Protein AF-A0ABD3FUM8-F1 (afdb_monomer_lite)

Radius of gyration: 53.11 Å; chains: 1; bounding box: 93×46×155 Å

Sequence (313 aa):
MGHPIGNEEFMALEATLAFFDDGRGDESFSSDHSSDDSASVSESGGRNRSRDLQKLELLQLRVEAAALQENLTKLRHSSLDRRHDTIALDVWRCLAKKQKRLRGDAERLNEELRVVYAKQIETMKALKRIFRKQAEEKRSACILRNFFVNAYFDVEKDAVLVIKQLSSTLGKVFADTDCVFRLNGLDAITSPFSKTNTHPLSATSTHIEVLKCGVLPFDFRAVADAFYGKLTAGCGLIKVENVNTSNAQVQDVIARAFTVEVEERVKIQYRDAAFRYSEHNREVIVLAGQNLLMEAFGVALDGMSFTKQLGVS

Foldseek 3Di:
DDDDDDPPVVVVVVVVVVVVPDDDDDDDDDDDDDDDDDDDDDDDDDDCPPVVVVVVVVVVVVVVVVVVVVVVVVVVVVVVVVVVVVVVVVVVVVVVVVVVVVVVVVVVVVVVVVVVVVVVVVVVVVVVVVVVVVVVVVVVVVPPPPPVFPWDQPDDPCLVVVQVVQQVCQVVLVVQQVVVCVVVVVVVDPDWDWDWDWAAPDPPDIDIDIDTDDDDPDDQVVVLCVVVCVVCVPFDWDFDFDPPDPDGDGWTKTWDWIWGDDPVFWIKIKTKIWTWDDDPPHIDIAMWIKMDTQGGRNDGDPDPIDTPHPHDD

pLDDT: mean 71.97, std 20.5, range [27.97, 97.69]

Organism: NCBI:txid2107226

Structure (mmCIF, N/CA/C/O backbone):
data_AF-A0ABD3FUM8-F1
#
_entry.id   AF-A0ABD3FUM8-F1
#
loop_
_atom_site.group_PDB
_atom_site.id
_atom_site.type_symbol
_atom_site.label_atom_id
_atom_site.label_alt_id
_atom_site.label_comp_id
_atom_site.label_asym_id
_atom_site.label_entity_id
_atom_site.label_seq_id
_atom_site.pdbx_PDB_ins_code
_atom_site.Cartn_x
_atom_site.Cartn_y
_atom_site.Cartn_z
_atom_site.occupancy
_atom_site.B_iso_or_equiv
_atom_site.auth_seq_id
_atom_site.auth_comp_id
_atom_site.auth_asym_id
_atom_site.auth_atom_id
_atom_site.pdbx_PDB_model_num
ATOM 1 N N . MET A 1 1 ? 22.123 -19.537 -16.706 1.00 34.81 1 MET A N 1
ATOM 2 C CA . MET A 1 1 ? 22.492 -20.292 -17.918 1.00 34.81 1 MET A CA 1
ATOM 3 C C . MET A 1 1 ? 22.563 -19.296 -19.060 1.00 34.81 1 MET A C 1
ATOM 5 O O . MET A 1 1 ? 21.529 -18.754 -19.421 1.00 34.81 1 MET A O 1
ATOM 9 N N . GLY A 1 2 ? 23.767 -18.948 -19.513 1.00 36.81 2 GLY A N 1
ATOM 10 C CA . GLY A 1 2 ? 23.970 -18.076 -20.672 1.00 36.81 2 GLY A CA 1
ATOM 11 C C . GLY A 1 2 ? 24.363 -18.938 -21.865 1.00 36.81 2 GLY A C 1
ATOM 12 O O . GLY A 1 2 ? 25.302 -19.719 -21.748 1.00 36.81 2 GLY A O 1
ATOM 13 N N . HIS A 1 3 ? 23.626 -18.833 -22.969 1.00 36.66 3 HIS A N 1
ATOM 14 C CA . HIS A 1 3 ? 24.017 -19.436 -24.240 1.00 36.66 3 HIS A CA 1
ATOM 15 C C . HIS A 1 3 ? 25.164 -18.617 -24.858 1.00 36.66 3 HIS A C 1
ATOM 17 O O . HIS A 1 3 ? 25.032 -17.394 -24.943 1.00 36.66 3 HIS A O 1
ATOM 23 N N . PRO A 1 4 ? 26.274 -19.247 -25.283 1.00 43.91 4 PRO A N 1
ATOM 24 C CA . PRO A 1 4 ? 27.308 -18.577 -26.055 1.00 43.91 4 PRO A CA 1
ATOM 25 C C . PRO A 1 4 ? 26.838 -18.454 -27.509 1.00 43.91 4 PRO A C 1
ATOM 27 O O . PRO A 1 4 ? 26.424 -19.437 -28.122 1.00 43.91 4 PRO A O 1
ATOM 30 N N . ILE A 1 5 ? 26.876 -17.235 -28.043 1.00 45.00 5 ILE A N 1
ATOM 31 C CA . ILE A 1 5 ? 26.699 -16.964 -29.473 1.00 45.00 5 ILE A CA 1
ATOM 32 C C . ILE A 1 5 ? 27.886 -17.608 -30.201 1.00 45.00 5 ILE A C 1
ATOM 34 O O . ILE A 1 5 ? 29.036 -17.448 -29.789 1.00 45.00 5 ILE A O 1
ATOM 38 N N . GLY A 1 6 ? 27.562 -18.442 -31.188 1.00 42.56 6 GLY A N 1
ATOM 39 C CA . GLY A 1 6 ? 28.445 -19.448 -31.762 1.00 42.56 6 GLY A CA 1
ATOM 40 C C . GLY A 1 6 ? 29.545 -18.894 -32.663 1.00 42.56 6 GLY A C 1
ATOM 41 O O . GLY A 1 6 ? 29.361 -17.933 -33.402 1.00 42.56 6 GLY A O 1
ATOM 42 N N . ASN A 1 7 ? 30.673 -19.605 -32.643 1.00 56.88 7 ASN A N 1
ATOM 43 C CA . ASN A 1 7 ? 31.846 -19.453 -33.511 1.00 56.88 7 ASN A CA 1
ATOM 44 C C . ASN A 1 7 ? 31.549 -19.489 -35.027 1.00 56.88 7 ASN A C 1
ATOM 46 O O . ASN A 1 7 ? 32.442 -19.210 -35.822 1.00 56.88 7 ASN A O 1
ATOM 50 N N . GLU A 1 8 ? 30.331 -19.826 -35.449 1.00 54.81 8 GLU A N 1
ATOM 51 C CA . GLU A 1 8 ? 29.957 -19.944 -36.864 1.00 54.81 8 GLU A CA 1
ATOM 52 C C . GLU A 1 8 ? 29.934 -18.588 -37.584 1.00 54.81 8 GLU A C 1
ATOM 54 O O . GLU A 1 8 ? 30.373 -18.495 -38.729 1.00 54.81 8 GLU A O 1
ATOM 59 N N . GLU A 1 9 ? 29.527 -17.512 -36.902 1.00 55.06 9 GLU A N 1
ATOM 60 C CA . GLU A 1 9 ? 29.522 -16.163 -37.491 1.00 55.06 9 GLU A CA 1
ATOM 61 C C . GLU A 1 9 ? 30.944 -15.604 -37.669 1.00 55.06 9 GLU A C 1
ATOM 63 O O . GLU A 1 9 ? 31.199 -14.828 -38.591 1.00 55.06 9 GLU A O 1
ATOM 68 N N . PHE A 1 10 ? 31.895 -16.041 -36.834 1.00 55.88 10 PHE A N 1
ATOM 69 C CA . PHE A 1 10 ? 33.300 -15.636 -36.932 1.00 55.88 10 PHE A CA 1
ATOM 70 C C . PHE A 1 10 ? 34.029 -16.383 -38.062 1.00 55.88 10 PHE A C 1
ATOM 72 O O . PHE A 1 10 ? 34.774 -15.769 -38.823 1.00 55.88 10 PHE A O 1
ATOM 79 N N . MET A 1 11 ? 33.733 -17.675 -38.243 1.00 63.50 11 MET A N 1
ATOM 80 C CA . MET A 1 11 ? 34.277 -18.488 -39.341 1.00 63.50 11 MET A CA 1
ATOM 81 C C . MET A 1 11 ? 33.751 -18.042 -40.716 1.00 63.50 11 MET A C 1
ATOM 83 O O . MET A 1 11 ? 34.491 -18.060 -41.699 1.00 63.50 11 MET A O 1
ATOM 87 N N . ALA A 1 12 ? 32.496 -17.581 -40.798 1.00 61.44 12 ALA A N 1
ATOM 88 C CA . ALA A 1 12 ? 31.929 -17.042 -42.038 1.00 61.44 12 ALA A CA 1
ATOM 89 C C . ALA A 1 12 ? 32.611 -15.729 -42.482 1.00 61.44 12 ALA A C 1
ATOM 91 O O . ALA A 1 12 ? 32.795 -15.484 -43.677 1.00 61.44 12 ALA A O 1
ATOM 92 N N . LEU A 1 13 ? 33.037 -14.898 -41.526 1.00 52.25 13 LEU A N 1
ATOM 93 C CA . LEU A 1 13 ? 33.756 -13.647 -41.788 1.00 52.25 13 LEU A CA 1
ATOM 94 C C . LEU A 1 13 ? 35.207 -13.887 -42.232 1.00 52.25 13 LEU A C 1
ATOM 96 O O . LEU A 1 13 ? 35.707 -13.166 -43.096 1.00 52.25 13 LEU A O 1
ATOM 100 N N . GLU A 1 14 ? 35.855 -14.926 -41.707 1.00 55.47 14 GLU A N 1
ATOM 101 C CA . GLU A 1 14 ? 37.223 -15.303 -42.081 1.00 55.47 14 GLU A CA 1
ATOM 102 C C . GLU A 1 14 ? 37.283 -15.934 -43.487 1.00 55.47 14 GLU A C 1
ATOM 104 O O . GLU A 1 14 ? 38.142 -15.573 -44.293 1.00 55.47 14 GLU A O 1
ATOM 109 N N . ALA A 1 15 ? 36.295 -16.761 -43.853 1.00 58.66 15 ALA A N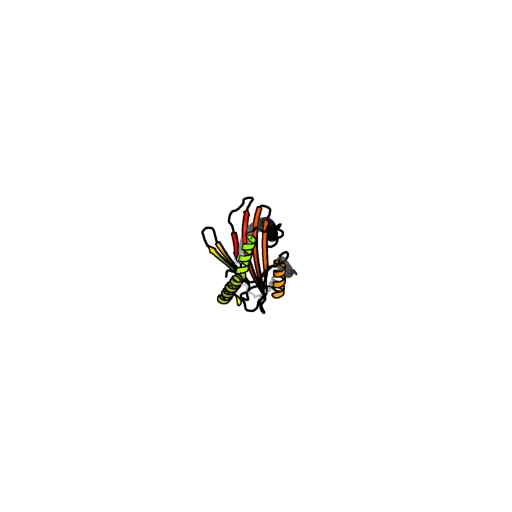 1
ATOM 110 C CA . ALA A 1 15 ? 36.175 -17.322 -45.204 1.00 58.66 15 ALA A CA 1
ATOM 111 C C . ALA A 1 15 ? 35.906 -16.254 -46.285 1.00 58.66 15 ALA A C 1
ATOM 113 O O . ALA A 1 15 ? 36.369 -16.378 -47.419 1.00 58.66 15 ALA A O 1
ATOM 114 N N . THR A 1 16 ? 35.202 -15.172 -45.935 1.00 53.56 16 THR A N 1
ATOM 115 C CA . THR A 1 16 ? 34.918 -14.069 -46.872 1.00 53.56 16 THR A CA 1
ATOM 116 C C . THR A 1 16 ? 36.152 -13.188 -47.112 1.00 53.56 16 THR A C 1
ATOM 118 O O . THR A 1 16 ? 36.295 -12.600 -48.183 1.00 53.56 16 THR A O 1
ATOM 121 N N . LEU A 1 17 ? 37.077 -13.118 -46.146 1.00 48.12 17 LEU A N 1
ATOM 122 C CA . LEU A 1 17 ? 38.342 -12.391 -46.291 1.00 48.12 17 LEU A CA 1
ATOM 123 C C . LEU A 1 17 ? 39.386 -13.170 -47.107 1.00 48.12 17 LEU A C 1
ATOM 125 O O . LEU A 1 17 ? 40.190 -12.542 -47.789 1.00 48.12 17 LEU A O 1
ATOM 129 N N . ALA A 1 18 ? 39.329 -14.505 -47.113 1.00 51.53 18 ALA A N 1
ATOM 130 C CA . ALA A 1 18 ? 40.206 -15.351 -47.931 1.00 51.53 18 ALA A CA 1
ATOM 131 C C . ALA A 1 18 ? 39.848 -15.356 -49.435 1.00 51.53 18 ALA A C 1
ATOM 133 O O . ALA A 1 18 ? 40.692 -15.666 -50.267 1.00 51.53 18 ALA A O 1
ATOM 134 N N . PHE A 1 19 ? 38.620 -14.976 -49.806 1.00 46.28 19 PHE A N 1
ATOM 135 C CA . PHE A 1 19 ? 38.161 -14.949 -51.203 1.00 46.28 19 PHE A CA 1
ATOM 136 C C . PHE A 1 19 ? 38.773 -13.810 -52.042 1.00 46.28 19 PHE A C 1
ATOM 138 O O . PHE A 1 19 ? 38.790 -13.887 -53.266 1.00 46.28 19 PHE A O 1
ATOM 145 N N . PHE A 1 20 ? 39.282 -12.747 -51.410 1.00 45.31 20 PHE A N 1
ATOM 146 C CA . PHE A 1 20 ? 39.809 -11.580 -52.128 1.00 45.31 20 PHE A CA 1
ATOM 147 C C . PHE A 1 20 ? 41.311 -11.639 -52.445 1.00 45.31 20 PHE A C 1
ATOM 149 O O . PHE A 1 20 ? 41.797 -10.728 -53.113 1.00 45.31 20 PHE A O 1
ATOM 156 N N . ASP A 1 21 ? 42.029 -12.676 -52.002 1.00 45.62 21 ASP A N 1
ATOM 157 C CA . ASP A 1 21 ? 43.495 -12.749 -52.135 1.00 45.62 21 ASP A CA 1
ATOM 158 C C . ASP A 1 21 ? 43.989 -13.781 -53.168 1.00 45.62 21 ASP A C 1
ATOM 160 O O . ASP A 1 21 ? 45.187 -13.868 -53.419 1.00 45.62 21 ASP A O 1
ATOM 164 N N . ASP A 1 22 ? 43.086 -14.511 -53.835 1.00 47.78 22 ASP A N 1
ATOM 165 C CA . ASP A 1 22 ? 43.447 -15.490 -54.868 1.00 47.78 22 ASP A CA 1
ATOM 166 C C . ASP A 1 22 ? 42.716 -15.197 -56.186 1.00 47.78 22 ASP A C 1
ATOM 168 O O . ASP A 1 22 ? 41.548 -15.524 -56.390 1.00 47.78 22 ASP A O 1
ATOM 172 N N . GLY A 1 23 ? 43.415 -14.516 -57.096 1.00 35.78 23 GLY A N 1
ATOM 173 C CA . GLY A 1 23 ? 42.849 -14.075 -58.369 1.00 35.78 23 GLY A CA 1
ATOM 174 C C . GLY A 1 23 ? 43.885 -13.607 -59.388 1.00 35.78 23 GLY A C 1
ATOM 175 O O . GLY A 1 23 ? 43.685 -12.588 -60.042 1.00 35.78 23 GLY A O 1
ATOM 176 N N . ARG A 1 24 ? 45.007 -14.327 -59.530 1.00 41.38 24 ARG A N 1
ATOM 177 C CA . ARG A 1 24 ? 45.872 -14.259 -60.724 1.00 41.38 24 ARG A CA 1
ATOM 178 C C . ARG A 1 24 ? 45.873 -15.618 -61.417 1.00 41.38 24 ARG A C 1
ATOM 180 O O . ARG A 1 24 ? 46.741 -16.447 -61.174 1.00 41.38 24 ARG A O 1
ATOM 187 N N . GLY A 1 25 ? 44.888 -15.818 -62.285 1.00 35.31 25 GLY A N 1
ATOM 188 C CA . GLY A 1 25 ? 44.895 -16.859 -63.307 1.00 35.31 25 GLY A CA 1
ATOM 189 C C . GLY A 1 25 ? 44.912 -16.198 -64.681 1.00 35.31 25 GLY A C 1
ATOM 190 O O . GLY A 1 25 ? 43.854 -15.877 -65.211 1.00 35.31 25 GLY A O 1
ATOM 191 N N . ASP A 1 26 ? 46.106 -15.958 -65.227 1.00 36.34 26 ASP A N 1
ATOM 192 C CA . ASP A 1 26 ? 46.293 -15.676 -66.653 1.00 36.34 26 ASP A CA 1
ATOM 193 C C . ASP A 1 26 ? 46.311 -17.027 -67.386 1.00 36.34 26 ASP A C 1
ATOM 195 O O . ASP A 1 26 ? 47.352 -17.680 -67.469 1.00 36.34 26 ASP A O 1
ATOM 199 N N . GLU A 1 27 ? 45.165 -17.465 -67.911 1.00 35.72 27 GLU A N 1
ATOM 200 C CA . GLU A 1 27 ? 45.125 -18.536 -68.910 1.00 35.72 27 GLU A CA 1
ATOM 201 C C . GLU A 1 27 ? 45.180 -17.927 -70.312 1.00 35.72 27 GLU A C 1
ATOM 203 O O . GLU A 1 27 ? 44.289 -17.217 -70.779 1.00 35.72 27 GLU A O 1
ATOM 208 N N . SER A 1 28 ? 46.309 -18.185 -70.963 1.00 33.00 28 SER A N 1
ATOM 209 C CA . SER A 1 28 ? 46.657 -17.731 -72.300 1.00 33.00 28 SER A CA 1
ATOM 210 C C . SER A 1 28 ? 45.905 -18.563 -73.341 1.00 33.00 28 SER A C 1
ATOM 212 O O . SER A 1 28 ? 46.128 -19.767 -73.452 1.00 33.00 28 SER A O 1
ATOM 214 N N . PHE A 1 29 ? 45.053 -17.930 -74.148 1.00 31.98 29 PHE A N 1
ATOM 215 C CA . PHE A 1 29 ? 44.502 -18.567 -75.344 1.00 31.98 29 PHE A CA 1
ATOM 216 C C . PHE A 1 29 ? 45.549 -18.575 -76.464 1.00 31.98 29 PHE A C 1
ATOM 218 O O . PHE A 1 29 ? 45.898 -17.537 -77.026 1.00 31.98 29 PHE A O 1
ATOM 225 N N . SER A 1 30 ? 46.038 -19.776 -76.771 1.00 32.72 30 SER A N 1
ATOM 226 C CA . SER A 1 30 ? 46.741 -20.109 -78.009 1.00 32.72 30 SER A CA 1
ATOM 227 C C . SER A 1 30 ? 45.753 -20.134 -79.180 1.00 32.72 30 SER A C 1
ATOM 229 O O . SER A 1 30 ? 44.661 -20.688 -79.061 1.00 32.72 30 SER A O 1
ATOM 231 N N . SER A 1 31 ? 46.151 -19.566 -80.317 1.00 33.44 31 SER A N 1
ATOM 232 C CA . SER A 1 31 ? 45.514 -19.806 -81.611 1.00 33.44 31 SER A CA 1
ATOM 233 C C . SER A 1 31 ? 46.602 -19.9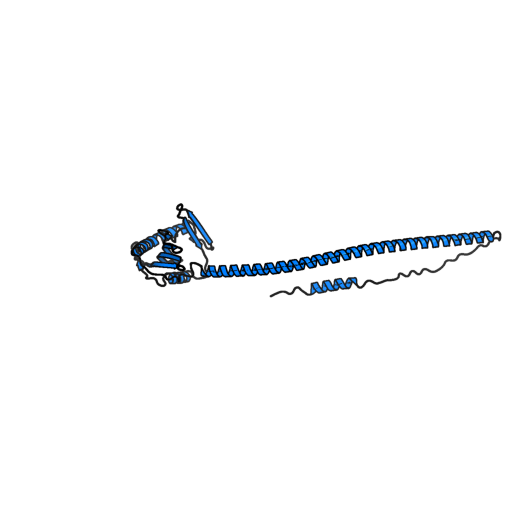32 -82.673 1.00 33.44 31 SER A C 1
ATOM 235 O O . SER A 1 31 ? 46.976 -18.955 -83.322 1.00 33.44 31 SER A O 1
ATOM 237 N N . ASP A 1 32 ? 47.083 -21.159 -82.844 1.00 31.02 32 ASP A N 1
ATOM 238 C CA . ASP A 1 32 ? 47.720 -21.632 -84.069 1.00 31.02 32 ASP A CA 1
ATOM 239 C C . ASP A 1 32 ? 46.718 -21.586 -85.227 1.00 31.02 32 ASP A C 1
ATOM 241 O O . ASP A 1 32 ? 45.679 -22.231 -85.138 1.00 31.02 32 ASP A O 1
ATOM 245 N N . HIS A 1 33 ? 47.062 -20.935 -86.341 1.00 34.78 33 HIS A N 1
ATOM 246 C CA . HIS A 1 33 ? 46.642 -21.368 -87.678 1.00 34.78 33 HIS A CA 1
ATOM 247 C C . HIS A 1 33 ? 47.761 -21.072 -88.686 1.00 34.78 33 HIS A C 1
ATOM 249 O O . HIS A 1 33 ? 48.124 -19.927 -88.945 1.00 34.78 33 HIS A O 1
ATOM 255 N N . SER A 1 34 ? 48.316 -22.162 -89.209 1.00 31.92 34 SER A N 1
ATOM 256 C CA . SER A 1 34 ? 49.323 -22.261 -90.262 1.00 31.92 34 SER A CA 1
ATOM 257 C C . SER A 1 34 ? 48.695 -22.959 -91.472 1.00 31.92 34 SER A C 1
ATOM 259 O O . SER A 1 34 ? 47.766 -23.747 -91.299 1.00 31.92 34 SER A O 1
ATOM 261 N N . SER A 1 35 ? 49.325 -22.742 -92.632 1.00 32.00 35 SER A N 1
ATOM 262 C CA . SER A 1 35 ? 49.234 -23.508 -93.888 1.00 32.00 35 SER A CA 1
ATOM 263 C C . SER A 1 35 ? 48.065 -23.095 -94.787 1.00 32.00 35 SER A C 1
ATOM 265 O O . SER A 1 35 ? 46.900 -23.198 -94.425 1.00 32.00 35 SER A O 1
ATOM 267 N N . ASP A 1 36 ? 48.358 -22.352 -95.852 1.00 31.48 36 ASP A N 1
ATOM 268 C CA . ASP A 1 36 ? 48.884 -22.799 -97.160 1.00 31.48 36 ASP A CA 1
ATOM 269 C C . ASP A 1 36 ? 47.717 -23.123 -98.087 1.00 31.48 36 ASP A C 1
ATOM 271 O O . ASP A 1 36 ? 46.986 -24.079 -97.857 1.00 31.48 36 ASP A O 1
ATOM 275 N N . ASP A 1 37 ? 47.592 -22.363 -99.176 1.00 31.77 37 ASP A N 1
ATOM 276 C CA . ASP A 1 37 ? 47.255 -23.014 -100.433 1.00 31.77 37 ASP A CA 1
ATOM 277 C C . ASP A 1 37 ? 47.801 -22.257 -101.643 1.00 31.77 37 ASP A C 1
ATOM 279 O O . ASP A 1 37 ? 47.771 -21.028 -101.752 1.00 31.77 37 ASP A O 1
ATOM 283 N N . SER A 1 38 ? 48.362 -23.060 -102.534 1.00 33.84 38 SER A N 1
ATOM 284 C CA . SER A 1 38 ? 49.166 -22.690 -103.689 1.00 33.84 38 SER A CA 1
ATOM 285 C C . SER A 1 38 ? 48.317 -22.761 -104.954 1.00 33.84 38 SER A C 1
ATOM 287 O O . SER A 1 38 ? 47.634 -23.759 -105.152 1.00 33.84 38 SER A O 1
ATOM 289 N N . ALA A 1 39 ? 48.431 -21.797 -105.875 1.00 30.14 39 ALA A N 1
ATOM 290 C CA . ALA A 1 39 ? 48.054 -22.022 -107.279 1.00 30.14 39 ALA A CA 1
ATOM 291 C C . ALA A 1 39 ? 48.713 -21.022 -108.253 1.00 30.14 39 ALA A C 1
ATOM 293 O O . ALA A 1 39 ? 48.224 -19.928 -108.512 1.00 30.14 39 ALA A O 1
ATOM 294 N N . SER A 1 40 ? 49.864 -21.451 -108.769 1.00 31.22 40 SER A N 1
ATOM 295 C CA . SER A 1 40 ? 50.307 -21.444 -110.174 1.00 31.22 40 SER A CA 1
ATOM 296 C C . SER A 1 40 ? 49.838 -20.377 -111.194 1.00 31.22 40 SER A C 1
ATOM 298 O O . SER A 1 40 ? 48.695 -20.380 -111.639 1.00 31.22 40 SER A O 1
ATOM 300 N N . VAL A 1 41 ? 50.866 -19.711 -111.748 1.00 35.06 41 VAL A N 1
ATOM 301 C CA . VAL A 1 41 ? 51.209 -19.570 -113.189 1.00 35.06 41 VAL A CA 1
ATOM 302 C C . VAL A 1 41 ? 50.412 -18.583 -114.057 1.00 35.06 41 VAL A C 1
ATOM 304 O O . VAL A 1 41 ? 49.283 -18.848 -114.442 1.00 35.06 41 VAL A O 1
ATOM 307 N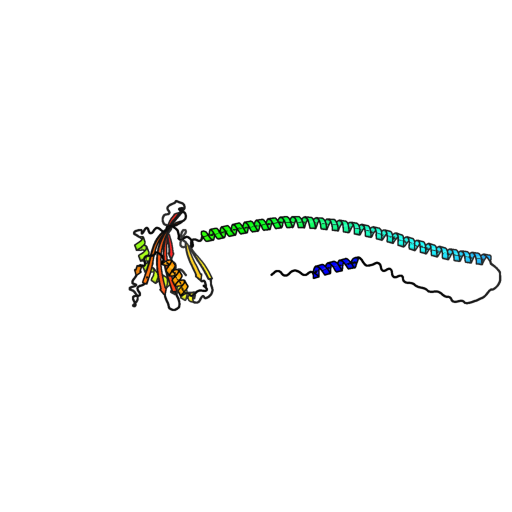 N . SER A 1 42 ? 51.115 -17.548 -114.547 1.00 33.88 42 SER A N 1
ATOM 308 C CA . SER A 1 42 ? 51.405 -17.385 -115.990 1.00 33.88 42 SER A CA 1
ATOM 309 C C . SER A 1 42 ? 52.321 -16.177 -116.242 1.00 33.88 42 SER A C 1
ATOM 311 O O . SER A 1 42 ? 51.906 -15.027 -116.094 1.00 33.88 42 SER A O 1
ATOM 313 N N . GLU A 1 43 ? 53.568 -16.445 -116.638 1.00 36.59 43 GLU A N 1
ATOM 314 C CA . GLU A 1 43 ? 54.491 -15.453 -117.195 1.00 36.59 43 GLU A CA 1
ATOM 315 C C . GLU A 1 43 ? 54.068 -15.067 -118.615 1.00 36.59 43 GLU A C 1
ATOM 317 O O . GLU A 1 43 ? 53.911 -15.918 -119.491 1.00 36.59 43 GLU A O 1
ATOM 322 N N . SER A 1 44 ? 53.976 -13.765 -118.873 1.00 35.44 44 SER A N 1
ATOM 323 C CA . SER A 1 44 ? 53.952 -13.230 -120.231 1.00 35.44 44 SER A CA 1
ATOM 324 C C . SER A 1 44 ? 54.724 -11.913 -120.305 1.00 35.44 44 SER A C 1
ATOM 326 O O . SER A 1 44 ? 54.278 -10.895 -119.785 1.00 35.44 44 SER A O 1
ATOM 328 N N . GLY A 1 45 ? 55.858 -11.952 -121.010 1.00 37.09 45 GLY A N 1
ATOM 329 C CA . GLY A 1 45 ? 56.326 -10.874 -121.887 1.00 37.09 45 GLY A CA 1
ATOM 330 C C . GLY A 1 45 ? 56.913 -9.627 -121.225 1.00 37.09 45 GLY A C 1
ATOM 331 O O . GLY A 1 45 ? 56.207 -8.679 -120.894 1.00 37.09 45 GLY A O 1
ATOM 332 N N . GLY A 1 46 ? 58.245 -9.574 -121.156 1.00 47.44 46 GLY A N 1
ATOM 333 C CA . GLY A 1 46 ? 59.010 -8.415 -120.709 1.00 47.44 46 GLY A CA 1
ATOM 334 C C . GLY A 1 46 ? 58.726 -7.131 -121.499 1.00 47.44 46 GLY A C 1
ATOM 335 O O . GLY A 1 46 ? 59.153 -6.979 -122.640 1.00 47.44 46 GLY A O 1
ATOM 336 N N . ARG A 1 47 ? 58.059 -6.181 -120.837 1.00 52.72 47 ARG A N 1
ATOM 337 C CA . ARG A 1 47 ? 58.085 -4.726 -121.075 1.00 52.72 47 ARG A CA 1
ATOM 338 C C . ARG A 1 47 ? 57.480 -4.062 -119.827 1.00 52.72 47 ARG A C 1
ATOM 340 O O . ARG A 1 47 ? 56.273 -4.149 -119.643 1.00 52.72 47 ARG A O 1
ATOM 347 N N . ASN A 1 48 ? 58.315 -3.411 -118.998 1.00 63.31 48 ASN A N 1
ATOM 348 C CA . ASN A 1 48 ? 57.983 -2.570 -117.813 1.00 63.31 48 ASN A CA 1
ATOM 349 C C . ASN A 1 48 ? 58.421 -3.053 -116.410 1.00 63.31 48 ASN A C 1
ATOM 351 O O . ASN A 1 48 ? 57.760 -2.757 -115.417 1.00 63.31 48 ASN A O 1
ATOM 355 N N . ARG A 1 49 ? 59.617 -3.644 -116.290 1.00 65.12 49 ARG A N 1
ATOM 356 C CA . ARG A 1 49 ? 60.251 -4.000 -115.000 1.00 65.12 49 ARG A CA 1
ATOM 357 C C . ARG A 1 49 ? 60.294 -2.850 -113.971 1.00 65.12 49 ARG A C 1
ATOM 359 O O . ARG A 1 49 ? 60.089 -3.083 -112.790 1.00 65.12 49 ARG A O 1
ATOM 366 N N . SER A 1 50 ? 60.522 -1.605 -114.405 1.00 74.00 50 SER A N 1
ATOM 367 C CA . SER A 1 50 ? 60.555 -0.427 -113.513 1.00 74.00 50 SER A CA 1
ATOM 368 C C . SER A 1 50 ? 59.176 -0.059 -112.948 1.00 74.00 50 SER A C 1
ATOM 370 O O . SER A 1 50 ? 59.066 0.279 -111.773 1.00 74.00 50 SER A O 1
ATOM 372 N N . ARG A 1 51 ? 58.114 -0.185 -113.754 1.00 75.06 51 ARG A N 1
ATOM 373 C CA . ARG A 1 51 ? 56.738 0.086 -113.317 1.00 75.06 51 ARG A CA 1
ATOM 374 C C . ARG A 1 51 ? 56.276 -0.939 -112.287 1.00 75.06 51 ARG A C 1
ATOM 376 O O . ARG A 1 51 ? 55.560 -0.589 -111.356 1.00 75.06 51 ARG A O 1
ATOM 383 N N . ASP A 1 52 ? 56.675 -2.192 -112.460 1.00 76.75 52 ASP A N 1
ATOM 384 C CA . ASP A 1 52 ? 56.292 -3.265 -111.546 1.00 76.75 52 ASP A CA 1
ATOM 385 C C . ASP A 1 52 ? 57.066 -3.168 -110.221 1.00 76.75 52 ASP A C 1
ATOM 387 O O . ASP A 1 52 ? 56.475 -3.370 -109.165 1.00 76.75 52 ASP A O 1
ATOM 391 N N . LEU A 1 53 ? 58.327 -2.715 -110.253 1.00 80.50 53 LEU A N 1
ATOM 392 C CA . LEU A 1 53 ? 59.085 -2.349 -109.048 1.00 80.50 53 LEU A CA 1
ATOM 393 C C . LEU A 1 53 ? 58.435 -1.191 -108.277 1.00 80.50 53 LEU A C 1
ATOM 395 O O . LEU A 1 53 ? 58.231 -1.308 -107.075 1.00 80.50 53 LEU A O 1
ATOM 399 N N . GLN A 1 54 ? 58.031 -0.113 -108.956 1.00 81.25 54 GLN A N 1
ATOM 400 C CA . GLN A 1 54 ? 57.328 1.007 -108.311 1.00 81.25 54 GLN A CA 1
ATOM 401 C C . GLN A 1 54 ? 55.961 0.599 -107.749 1.00 81.25 54 GLN A C 1
ATOM 403 O O . GLN A 1 54 ? 55.534 1.099 -106.713 1.00 81.25 54 GLN A O 1
ATOM 408 N N . LYS A 1 55 ? 55.251 -0.316 -108.421 1.00 84.25 55 LYS A N 1
ATOM 409 C CA . LYS A 1 55 ? 53.997 -0.875 -107.901 1.00 84.25 55 LYS A CA 1
ATOM 410 C C . LYS A 1 55 ? 54.229 -1.718 -106.652 1.00 84.25 55 LYS A C 1
ATOM 412 O O . LYS A 1 55 ? 53.440 -1.609 -105.721 1.00 84.25 55 LYS A O 1
ATOM 417 N N . LEU A 1 56 ? 55.284 -2.532 -106.629 1.00 85.38 56 LEU A N 1
ATOM 418 C CA . LEU A 1 56 ? 55.674 -3.305 -105.450 1.00 85.38 56 LEU A CA 1
ATOM 419 C C . LEU A 1 56 ? 56.043 -2.383 -104.286 1.00 85.38 56 LEU A C 1
ATOM 421 O O . LEU A 1 56 ? 55.532 -2.569 -103.188 1.00 85.38 56 LEU A O 1
ATOM 425 N N . GLU A 1 57 ? 56.834 -1.344 -104.545 1.00 87.56 57 GLU A N 1
ATOM 426 C CA . GLU A 1 57 ? 57.195 -0.331 -103.551 1.00 87.56 57 GLU A CA 1
ATOM 427 C C . GLU A 1 57 ? 55.955 0.410 -103.024 1.00 87.56 57 GLU A C 1
ATOM 429 O O . GLU A 1 57 ? 55.778 0.550 -101.819 1.00 87.56 57 GLU A O 1
ATOM 434 N N . LEU A 1 58 ? 55.025 0.804 -103.900 1.00 89.38 58 LEU A N 1
ATOM 435 C CA . LEU A 1 58 ? 53.776 1.451 -103.490 1.00 89.38 58 LEU A CA 1
ATOM 436 C C . LEU A 1 58 ? 52.887 0.524 -102.647 1.00 89.38 58 LEU A C 1
ATOM 438 O O . LEU A 1 58 ? 52.239 0.983 -101.706 1.00 89.38 58 LEU A O 1
ATOM 442 N N . LEU A 1 59 ? 52.823 -0.768 -102.979 1.00 88.62 59 LEU A N 1
ATOM 443 C CA . LEU A 1 59 ? 52.098 -1.757 -102.178 1.00 88.62 59 LEU A CA 1
ATOM 444 C C . LEU A 1 59 ? 52.762 -1.950 -100.814 1.00 88.62 59 LEU A C 1
ATOM 446 O O . LEU A 1 59 ? 52.062 -1.955 -99.804 1.00 88.62 59 LEU A O 1
ATOM 450 N N . GLN A 1 60 ? 54.090 -2.029 -100.776 1.00 90.88 60 GLN A N 1
ATOM 451 C CA . GLN A 1 60 ? 54.858 -2.134 -99.540 1.00 90.88 60 GLN A CA 1
ATOM 452 C C . GLN A 1 60 ? 54.628 -0.917 -98.637 1.00 90.88 60 GLN A C 1
ATOM 454 O O . GLN A 1 60 ? 54.274 -1.080 -97.473 1.00 90.88 60 GLN A O 1
ATOM 459 N N . LEU A 1 61 ? 54.710 0.295 -99.190 1.00 90.75 61 LEU A N 1
ATOM 460 C CA . LEU A 1 61 ? 54.452 1.535 -98.456 1.00 90.75 61 LEU A CA 1
ATOM 461 C C . LEU A 1 61 ? 53.006 1.635 -97.959 1.00 90.75 61 LEU A C 1
ATOM 463 O O . LEU A 1 61 ? 52.759 2.194 -96.895 1.00 90.75 61 LEU A O 1
ATOM 467 N N . ARG A 1 62 ? 52.029 1.088 -98.693 1.00 90.31 62 ARG A N 1
ATOM 468 C CA . ARG A 1 62 ? 50.630 1.035 -98.233 1.00 90.31 62 ARG A CA 1
ATOM 469 C C . ARG A 1 62 ? 50.439 0.071 -97.070 1.00 90.31 62 ARG A C 1
ATOM 471 O O . ARG A 1 62 ? 49.707 0.405 -96.142 1.00 90.31 62 ARG A O 1
ATOM 478 N N . VAL A 1 63 ? 51.085 -1.093 -97.111 1.00 92.62 63 VAL A N 1
ATOM 479 C CA . VAL A 1 63 ? 51.069 -2.057 -96.000 1.00 92.62 63 VAL A CA 1
ATOM 480 C C . VAL A 1 63 ? 51.753 -1.453 -94.775 1.00 92.62 63 VAL A C 1
ATOM 482 O O . VAL A 1 63 ? 51.215 -1.524 -93.675 1.00 92.62 63 VAL A O 1
ATOM 485 N N . GLU A 1 64 ? 52.890 -0.787 -94.965 1.00 91.38 64 GLU A N 1
ATOM 486 C CA . GLU A 1 64 ? 53.620 -0.123 -93.887 1.00 91.38 64 GLU A CA 1
ATOM 487 C C . GLU A 1 64 ? 52.825 1.048 -93.290 1.00 91.38 64 GLU A C 1
ATOM 489 O O . GLU A 1 64 ? 52.710 1.161 -92.070 1.00 91.38 64 GLU A O 1
ATOM 494 N N . ALA A 1 65 ? 52.189 1.873 -94.126 1.00 89.31 65 ALA A N 1
ATOM 495 C CA . ALA A 1 65 ? 51.310 2.945 -93.666 1.00 89.31 65 ALA A CA 1
ATOM 496 C C . ALA A 1 65 ? 50.105 2.403 -92.881 1.00 89.31 65 ALA A C 1
ATOM 498 O O . ALA A 1 65 ? 49.752 2.967 -91.844 1.00 89.31 65 ALA A O 1
ATOM 499 N N . ALA A 1 66 ? 49.503 1.294 -93.326 1.00 90.00 66 ALA A N 1
ATOM 500 C CA . ALA A 1 66 ? 48.417 0.637 -92.604 1.00 90.00 66 ALA A CA 1
ATOM 501 C C . ALA A 1 66 ? 48.885 0.094 -91.241 1.00 90.00 66 ALA A C 1
ATOM 503 O O . ALA A 1 66 ? 48.223 0.332 -90.231 1.00 90.00 66 ALA A O 1
ATOM 504 N N . ALA A 1 67 ? 50.057 -0.545 -91.188 1.00 90.94 67 ALA A N 1
ATOM 505 C CA . ALA A 1 67 ? 50.647 -1.052 -89.949 1.00 90.94 67 ALA A CA 1
ATOM 506 C C . ALA A 1 67 ? 51.005 0.078 -88.965 1.00 90.94 67 ALA A C 1
ATOM 508 O O . ALA A 1 67 ? 50.752 -0.021 -87.763 1.00 90.94 67 ALA A O 1
ATOM 509 N N . LEU A 1 68 ? 51.550 1.193 -89.460 1.00 91.56 68 LEU A N 1
ATOM 510 C CA . LEU A 1 68 ? 51.837 2.373 -88.642 1.00 91.56 68 LEU A CA 1
ATOM 511 C C . LEU A 1 68 ? 50.557 3.028 -88.119 1.00 91.56 68 LEU A C 1
ATOM 513 O O . LEU A 1 68 ? 50.505 3.431 -86.957 1.00 91.56 68 LEU A O 1
ATOM 517 N N . GLN A 1 69 ? 49.507 3.101 -88.938 1.00 89.38 69 GLN A N 1
ATOM 518 C CA . GLN A 1 69 ? 48.213 3.626 -88.517 1.00 89.38 69 GLN A CA 1
ATOM 519 C C . GLN A 1 69 ? 47.579 2.740 -87.435 1.00 89.38 69 GLN A C 1
ATOM 521 O O . GLN A 1 69 ? 47.087 3.258 -86.431 1.00 89.38 69 GLN A O 1
ATOM 526 N N . GLU A 1 70 ? 47.665 1.417 -87.573 1.00 92.12 70 GLU A N 1
ATOM 527 C CA . GLU A 1 70 ? 47.232 0.471 -86.543 1.00 92.12 70 GLU A CA 1
ATOM 528 C C . GLU A 1 70 ? 48.021 0.668 -85.239 1.00 92.12 70 GLU A C 1
ATOM 530 O O . GLU A 1 70 ? 47.428 0.820 -84.167 1.00 92.12 70 GLU A O 1
ATOM 535 N N . ASN A 1 71 ? 49.347 0.786 -85.317 1.00 88.62 71 ASN A N 1
ATOM 536 C CA . ASN A 1 71 ? 50.194 1.039 -84.151 1.00 88.62 71 ASN A CA 1
ATOM 537 C C . ASN A 1 71 ? 49.858 2.365 -83.457 1.00 88.62 71 ASN A C 1
ATOM 539 O O . ASN A 1 71 ? 49.777 2.411 -82.228 1.00 88.62 71 ASN A O 1
ATOM 543 N N . LEU A 1 72 ? 49.587 3.431 -84.216 1.00 88.19 72 LEU A N 1
ATOM 544 C CA . LEU A 1 72 ? 49.148 4.711 -83.659 1.00 88.19 72 LEU A CA 1
ATOM 545 C C . LEU A 1 72 ? 47.790 4.600 -82.966 1.00 88.19 72 LEU A C 1
ATOM 547 O O . LEU A 1 72 ? 47.606 5.180 -81.895 1.00 88.19 72 LEU A O 1
ATOM 551 N N . THR A 1 73 ? 46.845 3.837 -83.524 1.00 88.50 73 THR A N 1
ATOM 552 C CA . THR A 1 73 ? 45.569 3.595 -82.840 1.00 88.50 73 THR A CA 1
ATOM 553 C C . THR A 1 73 ? 45.775 2.812 -81.546 1.00 88.50 73 THR A C 1
ATOM 555 O O . THR A 1 73 ? 45.246 3.230 -80.519 1.00 88.50 73 THR A O 1
ATOM 558 N N . LYS A 1 74 ? 46.598 1.758 -81.532 1.00 88.44 74 LYS A N 1
ATOM 559 C CA . LYS A 1 74 ? 46.913 0.979 -80.319 1.00 88.44 74 LYS A CA 1
ATOM 560 C C . LYS A 1 74 ? 47.581 1.833 -79.236 1.00 88.44 74 LYS A C 1
ATOM 562 O O . LYS A 1 74 ? 47.178 1.785 -78.075 1.00 88.44 74 LYS A O 1
ATOM 567 N N . LEU A 1 75 ? 48.554 2.666 -79.609 1.00 86.94 75 LEU A N 1
ATOM 568 C CA . LEU A 1 75 ? 49.207 3.624 -78.706 1.00 86.94 75 LEU A CA 1
ATOM 569 C C . LEU A 1 75 ? 48.229 4.672 -78.168 1.00 86.94 75 LEU A C 1
ATOM 571 O O . LEU A 1 75 ? 48.267 5.013 -76.987 1.00 86.94 75 LEU A O 1
ATOM 575 N N . ARG A 1 76 ? 47.319 5.169 -79.009 1.00 80.94 76 ARG A N 1
ATOM 576 C CA . ARG A 1 76 ? 46.301 6.132 -78.585 1.00 80.94 76 ARG A CA 1
ATOM 577 C C . ARG A 1 76 ? 45.328 5.511 -77.586 1.00 80.94 76 ARG A C 1
ATOM 579 O O . ARG A 1 76 ? 45.083 6.132 -76.554 1.00 80.94 76 ARG A O 1
ATOM 586 N N . HIS A 1 77 ? 44.831 4.302 -77.844 1.00 80.31 77 HIS A N 1
ATOM 587 C CA . HIS A 1 77 ? 43.948 3.592 -76.915 1.00 80.31 77 HIS A CA 1
ATOM 588 C C . HIS A 1 77 ? 44.658 3.286 -75.595 1.00 80.31 77 HIS A C 1
ATOM 590 O O . HIS A 1 77 ? 44.145 3.675 -74.554 1.00 80.31 77 HIS A O 1
ATOM 596 N N . SER A 1 78 ? 45.878 2.736 -75.617 1.00 77.88 78 SER A N 1
ATOM 597 C CA . SER A 1 78 ? 46.635 2.466 -74.383 1.00 77.88 78 SER A CA 1
ATOM 598 C C . SER A 1 78 ? 46.972 3.738 -73.594 1.00 77.88 78 SER A C 1
ATOM 600 O O . SER A 1 78 ? 46.995 3.725 -72.365 1.00 77.88 78 SER A O 1
ATOM 602 N N . SER A 1 79 ? 47.190 4.870 -74.273 1.00 76.81 79 SER A N 1
ATOM 603 C CA . SER A 1 79 ? 47.404 6.161 -73.609 1.00 76.81 79 SER A CA 1
ATOM 604 C C . SER A 1 79 ? 46.143 6.711 -72.934 1.00 76.81 79 SER A C 1
ATOM 606 O O . SER A 1 79 ? 46.242 7.327 -71.872 1.00 76.81 79 SER A O 1
ATOM 608 N N . LEU A 1 80 ? 44.966 6.498 -73.535 1.00 76.19 80 LEU A N 1
ATOM 609 C CA . LEU A 1 80 ? 43.682 6.896 -72.962 1.00 76.19 80 LEU A CA 1
ATOM 610 C C . LEU A 1 80 ? 43.321 5.988 -71.788 1.00 76.19 80 LEU A C 1
ATOM 612 O O . LEU A 1 80 ? 42.958 6.504 -70.737 1.00 76.19 80 LEU A O 1
ATOM 616 N N . ASP A 1 81 ? 43.515 4.679 -71.932 1.00 76.50 81 ASP A N 1
ATOM 617 C CA . ASP A 1 81 ? 43.244 3.687 -70.888 1.00 76.50 81 ASP A CA 1
ATOM 618 C C . ASP A 1 81 ? 44.093 3.950 -69.640 1.00 76.50 81 ASP A C 1
ATOM 620 O O . ASP A 1 81 ? 43.565 4.133 -68.548 1.00 76.50 81 ASP A O 1
ATOM 624 N N . ARG A 1 82 ? 45.403 4.196 -69.813 1.00 75.38 82 ARG A N 1
ATOM 625 C CA . ARG A 1 82 ? 46.281 4.595 -68.698 1.00 75.38 82 ARG A CA 1
ATOM 626 C C . ARG A 1 82 ? 45.809 5.876 -68.013 1.00 75.38 82 ARG A C 1
ATOM 628 O O . ARG A 1 82 ? 45.914 5.991 -66.794 1.00 75.38 82 ARG A O 1
ATOM 635 N N . ARG A 1 83 ? 45.302 6.865 -68.760 1.00 74.94 83 ARG A N 1
ATOM 636 C CA . ARG A 1 83 ? 44.752 8.101 -68.168 1.00 74.94 83 ARG A CA 1
ATOM 637 C C . ARG A 1 83 ? 43.459 7.829 -67.400 1.00 74.94 83 ARG A C 1
ATOM 639 O O . ARG A 1 83 ? 43.304 8.375 -66.309 1.00 74.94 83 ARG A O 1
ATOM 646 N N . HIS A 1 84 ? 42.571 6.994 -67.934 1.00 77.44 84 HIS A N 1
ATOM 647 C CA . HIS A 1 84 ? 41.341 6.580 -67.259 1.00 77.44 84 HIS A CA 1
ATOM 648 C C . HIS A 1 84 ? 41.642 5.800 -65.973 1.00 77.44 84 HIS A C 1
ATOM 650 O O . HIS A 1 84 ? 41.089 6.147 -64.930 1.00 77.44 84 HIS A O 1
ATOM 656 N N . ASP A 1 85 ? 42.599 4.873 -66.000 1.00 81.62 85 ASP A N 1
ATOM 657 C CA . ASP A 1 85 ? 43.067 4.137 -64.821 1.00 81.62 85 ASP A CA 1
ATOM 658 C C . ASP A 1 85 ? 43.660 5.063 -63.759 1.00 81.62 85 ASP A C 1
ATOM 660 O O . ASP A 1 85 ? 43.369 4.927 -62.572 1.00 81.62 85 ASP A O 1
ATOM 664 N N . THR A 1 86 ? 44.450 6.060 -64.167 1.00 83.44 86 THR A N 1
ATOM 665 C CA . THR A 1 86 ? 45.049 7.016 -63.222 1.00 83.44 86 THR A CA 1
ATOM 666 C C . THR A 1 86 ? 43.966 7.853 -62.528 1.00 83.44 86 THR A C 1
ATOM 668 O O . THR A 1 86 ? 44.001 8.028 -61.310 1.00 83.44 86 THR A O 1
ATOM 671 N N . ILE A 1 87 ? 42.959 8.315 -63.281 1.00 85.44 87 ILE A N 1
ATOM 672 C CA . ILE A 1 87 ? 41.815 9.062 -62.734 1.00 85.44 87 ILE A CA 1
ATOM 673 C C . ILE A 1 87 ? 40.981 8.169 -61.805 1.00 85.44 87 ILE A C 1
ATOM 675 O O . ILE A 1 87 ? 40.614 8.601 -60.710 1.00 85.44 87 ILE A O 1
ATOM 679 N N . ALA A 1 88 ? 40.707 6.923 -62.198 1.00 87.12 88 ALA A N 1
ATOM 680 C CA . ALA A 1 88 ? 39.973 5.968 -61.374 1.00 87.12 88 ALA A CA 1
ATOM 681 C C . ALA A 1 88 ? 40.709 5.690 -60.053 1.00 87.12 88 ALA A C 1
ATOM 683 O O . ALA A 1 88 ? 40.103 5.763 -58.982 1.00 87.12 88 ALA A O 1
ATOM 684 N N . LEU A 1 89 ? 42.024 5.456 -60.101 1.00 89.94 89 LEU A N 1
ATOM 685 C CA . LEU A 1 89 ? 42.862 5.244 -58.917 1.00 89.94 89 LEU A CA 1
ATOM 686 C C . LEU A 1 89 ? 42.852 6.452 -57.973 1.00 89.94 89 LEU A C 1
ATOM 688 O O . LEU A 1 89 ? 42.791 6.278 -56.753 1.00 89.94 89 LEU A O 1
ATOM 692 N N . ASP A 1 90 ? 42.876 7.673 -58.506 1.00 91.56 90 ASP A N 1
ATOM 693 C CA . ASP A 1 90 ? 42.817 8.889 -57.693 1.00 91.56 90 ASP A CA 1
ATOM 694 C C . ASP A 1 90 ? 41.442 9.081 -57.031 1.00 91.56 90 ASP A C 1
ATOM 696 O O . ASP A 1 90 ? 41.375 9.444 -55.851 1.00 91.56 90 ASP A O 1
ATOM 700 N N . VAL A 1 91 ? 40.345 8.764 -57.730 1.00 93.88 91 VAL A N 1
ATOM 701 C CA . VAL A 1 91 ? 38.985 8.770 -57.158 1.00 93.88 91 VAL A CA 1
ATOM 702 C C . VAL A 1 91 ? 38.860 7.734 -56.041 1.00 93.88 91 VAL A C 1
ATOM 704 O O . VAL A 1 91 ? 38.405 8.073 -54.944 1.00 93.88 91 VAL A O 1
ATOM 707 N N . TRP A 1 92 ? 39.327 6.503 -56.263 1.00 93.44 92 TRP A N 1
ATOM 708 C CA . TRP A 1 92 ? 39.332 5.449 -55.244 1.00 93.44 92 TRP A CA 1
ATOM 709 C C . TRP A 1 92 ? 40.195 5.818 -54.038 1.00 93.44 92 TRP A C 1
ATOM 711 O O . TRP A 1 92 ? 39.781 5.622 -52.894 1.00 93.44 92 TRP A O 1
ATOM 721 N N . ARG A 1 93 ? 41.356 6.444 -54.259 1.00 93.94 93 ARG A N 1
ATOM 722 C CA . ARG A 1 93 ? 42.211 6.950 -53.178 1.00 93.94 93 ARG A CA 1
ATOM 723 C C . ARG A 1 93 ? 41.505 8.036 -52.364 1.00 93.94 93 ARG A C 1
ATOM 725 O O . ARG A 1 93 ? 41.595 8.037 -51.135 1.00 93.94 93 ARG A O 1
ATOM 732 N N . CYS A 1 94 ? 40.802 8.956 -53.020 1.00 93.69 94 CYS A N 1
ATOM 733 C CA . CYS A 1 94 ? 40.001 9.981 -52.352 1.00 93.69 94 CYS A CA 1
ATOM 734 C C . CYS A 1 94 ? 38.844 9.373 -51.549 1.00 93.69 94 CYS A C 1
ATOM 736 O O . CYS A 1 94 ? 38.635 9.757 -50.395 1.00 93.69 94 CYS A O 1
ATOM 738 N N . LEU A 1 95 ? 38.141 8.387 -52.112 1.00 95.62 95 LEU A N 1
ATOM 739 C CA . LEU A 1 95 ? 37.058 7.682 -51.431 1.00 95.62 95 LEU A CA 1
ATOM 740 C C . LEU A 1 95 ? 37.568 6.911 -50.208 1.00 95.62 95 LEU A C 1
ATOM 742 O O . LEU A 1 95 ? 37.003 7.050 -49.126 1.00 95.62 95 LEU A O 1
ATOM 746 N N . ALA A 1 96 ? 38.685 6.192 -50.332 1.00 94.88 96 ALA A N 1
ATOM 747 C CA . ALA A 1 96 ? 39.313 5.478 -49.223 1.00 94.88 96 ALA A CA 1
ATOM 748 C C . ALA A 1 96 ? 39.753 6.433 -48.100 1.00 94.88 96 ALA A C 1
ATOM 750 O O . ALA A 1 96 ? 39.511 6.167 -46.922 1.00 94.88 96 ALA A O 1
ATOM 751 N N . LYS A 1 97 ? 40.337 7.593 -48.444 1.00 95.94 97 LYS A N 1
ATOM 752 C CA . LYS A 1 97 ? 40.675 8.641 -47.463 1.00 95.94 97 LYS A CA 1
ATOM 753 C C . LYS A 1 97 ? 39.431 9.174 -46.749 1.00 95.94 97 LYS A C 1
ATOM 755 O O . LYS A 1 97 ? 39.463 9.350 -45.529 1.00 95.94 97 LYS A O 1
ATOM 760 N N . LYS A 1 98 ? 38.341 9.415 -47.485 1.00 96.12 98 LYS A N 1
ATOM 761 C CA . LYS A 1 98 ? 37.062 9.855 -46.914 1.00 96.12 98 LYS A CA 1
ATOM 762 C C . LYS A 1 98 ? 36.487 8.794 -45.976 1.00 96.12 98 LYS A C 1
ATOM 764 O O . LYS A 1 98 ? 36.133 9.124 -44.849 1.00 96.12 98 LYS A O 1
ATOM 769 N N . GLN A 1 99 ? 36.475 7.531 -46.394 1.00 95.81 99 GLN A N 1
ATOM 770 C CA . GLN A 1 99 ? 35.959 6.420 -45.598 1.00 95.81 99 GLN A CA 1
ATOM 771 C C . GLN A 1 99 ? 36.777 6.199 -44.324 1.00 95.81 99 GLN A C 1
ATOM 773 O O . GLN A 1 99 ? 36.207 6.015 -43.252 1.00 95.81 99 GLN A O 1
ATOM 778 N N . LYS A 1 100 ? 38.109 6.304 -44.409 1.00 96.19 100 LYS A N 1
ATOM 779 C CA . LYS A 1 100 ? 38.994 6.251 -43.239 1.00 96.19 100 LYS A CA 1
ATOM 780 C C . LYS A 1 100 ? 38.676 7.363 -42.237 1.00 96.19 100 LYS A C 1
ATOM 782 O O . LYS A 1 100 ? 38.635 7.102 -41.039 1.00 96.19 100 LYS A O 1
ATOM 787 N N . ARG A 1 101 ? 38.433 8.590 -42.715 1.00 97.00 101 ARG A N 1
ATOM 788 C CA . ARG A 1 101 ? 38.047 9.714 -41.848 1.00 97.00 101 ARG A CA 1
ATOM 789 C C . ARG A 1 101 ? 36.695 9.465 -41.180 1.00 97.00 101 ARG A C 1
ATOM 791 O O . ARG A 1 101 ? 36.614 9.565 -39.965 1.00 97.00 101 ARG A O 1
ATOM 798 N N . LEU A 1 102 ? 35.679 9.084 -41.957 1.00 96.88 102 LEU A N 1
ATOM 799 C CA . LEU A 1 102 ? 34.339 8.791 -41.436 1.00 96.88 102 LEU A CA 1
ATOM 800 C C . LEU A 1 102 ? 34.365 7.672 -40.393 1.00 96.88 102 LEU A C 1
ATOM 802 O O . LEU A 1 102 ? 33.699 7.776 -39.368 1.00 96.88 102 LEU A O 1
ATOM 806 N N . ARG A 1 103 ? 35.175 6.634 -40.625 1.00 97.06 103 ARG A N 1
ATOM 807 C CA . ARG A 1 103 ? 35.392 5.565 -39.651 1.00 97.06 103 ARG A CA 1
ATOM 808 C C . ARG A 1 103 ? 36.006 6.096 -38.357 1.00 97.06 103 ARG A C 1
ATOM 810 O O . ARG A 1 103 ? 35.477 5.803 -37.294 1.00 97.06 103 ARG A O 1
ATOM 817 N N . GLY A 1 104 ? 37.061 6.907 -38.442 1.00 97.56 104 GLY A N 1
ATOM 818 C CA . GLY A 1 104 ? 37.684 7.507 -37.258 1.00 97.56 104 GLY A CA 1
ATOM 819 C C . GLY A 1 104 ? 36.734 8.424 -36.478 1.00 97.56 104 GLY A C 1
ATOM 820 O O . GLY A 1 104 ? 36.706 8.380 -35.251 1.00 97.56 104 GLY A O 1
ATOM 821 N N . ASP A 1 105 ? 35.911 9.214 -37.173 1.00 97.19 105 ASP A N 1
ATOM 822 C CA . ASP A 1 105 ? 34.894 10.054 -36.532 1.00 97.19 105 ASP A CA 1
ATOM 823 C C . ASP A 1 105 ? 33.805 9.208 -35.847 1.00 97.19 105 ASP A C 1
ATOM 825 O O . ASP A 1 105 ? 33.411 9.515 -34.722 1.00 97.19 105 ASP A O 1
ATOM 829 N N . ALA A 1 106 ? 33.355 8.121 -36.483 1.00 95.56 106 ALA A N 1
ATOM 830 C CA . ALA A 1 106 ? 32.385 7.196 -35.902 1.00 95.56 106 ALA A CA 1
ATOM 831 C C . ALA A 1 106 ? 32.947 6.454 -34.678 1.00 95.56 106 ALA A C 1
ATOM 833 O O . ALA A 1 106 ? 32.254 6.316 -33.673 1.00 95.56 106 ALA A O 1
ATOM 834 N N . GLU A 1 107 ? 34.205 6.009 -34.736 1.00 96.88 107 GLU A N 1
ATOM 835 C CA . GLU A 1 107 ? 34.894 5.365 -33.614 1.00 96.88 107 GLU A CA 1
ATOM 836 C C . GLU A 1 107 ? 35.053 6.333 -32.431 1.00 96.88 107 GLU A C 1
ATOM 838 O O . GLU A 1 107 ? 34.754 5.955 -31.298 1.00 96.88 107 GLU A O 1
ATOM 843 N N . ARG A 1 108 ? 35.410 7.603 -32.685 1.00 97.38 108 ARG A N 1
ATOM 844 C CA . ARG A 1 108 ? 35.476 8.645 -31.646 1.00 97.38 108 ARG A CA 1
ATOM 845 C C . ARG A 1 108 ? 34.116 8.877 -30.983 1.00 97.38 108 ARG A C 1
ATOM 847 O O . ARG A 1 108 ? 34.027 8.855 -29.760 1.00 97.38 108 ARG A O 1
ATOM 854 N N . LEU A 1 109 ? 33.057 9.065 -31.775 1.00 96.75 109 LEU A N 1
ATOM 855 C CA . LEU A 1 109 ? 31.705 9.284 -31.247 1.00 96.75 109 LEU A CA 1
ATOM 856 C C . LEU A 1 109 ? 31.191 8.077 -30.454 1.00 96.75 109 LEU A C 1
ATOM 858 O O . LEU A 1 109 ? 30.522 8.244 -29.437 1.00 96.75 109 LEU A O 1
ATOM 862 N N . ASN A 1 110 ? 31.508 6.859 -30.896 1.00 96.94 110 ASN A N 1
ATOM 863 C CA . ASN A 1 110 ? 31.137 5.645 -30.175 1.00 96.94 110 ASN A CA 1
ATOM 864 C C . ASN A 1 110 ? 31.831 5.577 -28.805 1.00 96.94 110 ASN A C 1
ATOM 866 O O . ASN A 1 110 ? 31.198 5.246 -27.803 1.00 96.94 110 ASN A O 1
ATOM 870 N N . GLU A 1 111 ? 33.106 5.958 -28.733 1.00 97.06 111 GLU A N 1
ATOM 871 C CA . GLU A 1 111 ? 33.830 6.017 -27.462 1.00 97.06 111 GLU A CA 1
ATOM 872 C C . GLU A 1 111 ? 33.252 7.084 -26.517 1.00 97.06 111 GLU A C 1
ATOM 874 O O . GLU A 1 111 ? 33.001 6.810 -25.342 1.00 97.06 111 GLU A O 1
ATOM 879 N N . GLU A 1 112 ? 32.924 8.271 -27.034 1.00 97.12 112 GLU A N 1
ATOM 880 C CA . GLU A 1 112 ? 32.233 9.314 -26.264 1.00 97.12 112 GLU A CA 1
ATOM 881 C C . GLU A 1 112 ? 30.875 8.826 -25.725 1.00 97.12 112 GLU A C 1
ATOM 883 O O . GLU A 1 112 ? 30.561 9.016 -24.543 1.00 97.12 112 GLU A O 1
ATOM 888 N N . LEU A 1 113 ? 30.089 8.135 -26.557 1.00 97.69 113 LEU A N 1
ATOM 889 C CA . LEU A 1 113 ? 28.804 7.553 -26.163 1.00 97.69 113 LEU A CA 1
ATOM 890 C C . LEU A 1 113 ? 28.960 6.506 -25.057 1.00 97.69 113 LEU A C 1
ATOM 892 O O . LEU A 1 113 ? 28.178 6.514 -24.103 1.00 97.69 113 LEU A O 1
ATOM 896 N N . ARG A 1 114 ? 29.977 5.641 -25.128 1.00 96.56 114 ARG A N 1
ATOM 897 C CA . ARG A 1 114 ? 30.260 4.651 -24.074 1.00 96.56 114 ARG A CA 1
ATOM 898 C C . ARG A 1 114 ? 30.557 5.314 -22.736 1.00 96.56 114 ARG A C 1
ATOM 900 O O . ARG A 1 114 ? 30.028 4.875 -21.713 1.00 96.56 114 ARG A O 1
ATOM 907 N N . VAL A 1 115 ? 31.335 6.396 -22.733 1.00 96.69 115 VAL A N 1
ATOM 908 C CA . VAL A 1 115 ? 31.640 7.160 -21.514 1.00 96.69 115 VAL A CA 1
ATOM 909 C C . VAL A 1 115 ? 30.374 7.780 -20.917 1.00 96.69 115 VAL A C 1
ATOM 911 O O . VAL A 1 115 ? 30.160 7.702 -19.704 1.00 96.69 115 VAL A O 1
ATOM 914 N N . VAL A 1 116 ? 29.508 8.378 -21.742 1.00 97.00 116 VAL A N 1
ATOM 915 C CA . VAL A 1 116 ? 28.229 8.943 -21.275 1.00 97.00 116 VAL A CA 1
ATOM 916 C C . VAL A 1 116 ? 27.316 7.849 -20.722 1.00 97.00 116 VAL A C 1
ATOM 918 O O . VAL A 1 116 ? 26.745 8.011 -19.642 1.00 97.00 116 VAL A O 1
ATOM 921 N N . TYR A 1 117 ? 27.219 6.715 -21.411 1.00 95.75 117 TYR A N 1
ATOM 922 C CA . TYR A 1 117 ? 26.383 5.595 -20.991 1.00 95.75 117 TYR A CA 1
ATOM 923 C C . TYR A 1 117 ? 26.852 4.990 -19.660 1.00 95.75 117 TYR A C 1
ATOM 925 O O . TYR A 1 117 ? 26.041 4.746 -18.765 1.00 95.75 117 TYR A O 1
ATOM 933 N N . ALA A 1 118 ? 28.166 4.840 -19.467 1.00 95.44 118 ALA A N 1
ATOM 934 C CA . ALA A 1 118 ? 28.736 4.395 -18.197 1.00 95.44 118 ALA A CA 1
ATOM 935 C C . ALA A 1 118 ? 28.363 5.341 -17.042 1.00 95.44 118 ALA A C 1
ATOM 937 O O . ALA A 1 118 ? 27.927 4.886 -15.982 1.00 95.44 118 ALA A O 1
ATOM 938 N N . LYS A 1 119 ? 28.438 6.662 -17.263 1.00 95.50 119 LYS A N 1
ATOM 939 C CA . LYS A 1 119 ? 28.003 7.664 -16.273 1.00 95.50 119 LYS A CA 1
ATOM 940 C C . LYS A 1 119 ? 26.513 7.530 -15.945 1.00 95.50 119 LYS A C 1
ATOM 942 O O . LYS A 1 119 ? 26.150 7.575 -14.773 1.00 95.50 119 LYS A O 1
ATOM 947 N N . GLN A 1 120 ? 25.656 7.331 -16.948 1.00 93.94 120 GLN A N 1
ATOM 948 C CA . GLN A 1 120 ? 24.213 7.141 -16.744 1.00 93.94 120 GLN A CA 1
ATOM 949 C C . GLN A 1 120 ? 23.885 5.863 -15.961 1.00 93.94 120 GLN A C 1
ATOM 951 O O . GLN A 1 120 ? 22.987 5.855 -15.119 1.00 93.94 120 GLN A O 1
ATOM 956 N N . ILE A 1 121 ? 24.625 4.777 -16.191 1.00 96.00 121 ILE A N 1
ATOM 957 C CA . ILE A 1 121 ? 24.480 3.557 -15.392 1.00 96.00 121 ILE A CA 1
ATOM 958 C C . ILE A 1 121 ? 24.818 3.838 -13.925 1.00 96.00 121 ILE A C 1
ATOM 960 O O . ILE A 1 121 ? 24.082 3.404 -13.035 1.00 96.00 121 ILE A O 1
ATOM 964 N N . GLU A 1 122 ? 25.896 4.573 -13.654 1.00 95.94 122 GLU A N 1
ATOM 965 C CA . GLU A 1 122 ? 26.291 4.908 -12.285 1.00 95.94 122 GLU A CA 1
ATOM 966 C C . GLU A 1 122 ? 25.271 5.813 -11.582 1.00 95.94 122 GLU A C 1
ATOM 968 O O . GLU A 1 122 ? 24.908 5.544 -10.430 1.00 95.94 122 GLU A O 1
ATOM 973 N N . THR A 1 123 ? 24.711 6.812 -12.273 1.00 93.06 123 THR A N 1
ATOM 974 C CA . THR A 1 123 ? 23.633 7.641 -11.707 1.00 93.06 123 THR A CA 1
ATOM 975 C C . THR A 1 123 ? 22.373 6.821 -11.446 1.00 93.06 123 THR A C 1
ATOM 977 O O . THR A 1 123 ? 21.803 6.910 -10.359 1.00 93.06 123 THR A O 1
ATOM 980 N N . MET A 1 124 ? 21.969 5.940 -12.366 1.00 94.31 124 MET A N 1
ATOM 981 C CA . MET A 1 124 ? 20.822 5.051 -12.167 1.00 94.31 124 MET A CA 1
ATOM 982 C C . MET A 1 124 ? 21.040 4.087 -10.990 1.00 94.31 124 MET A C 1
ATOM 984 O O . MET A 1 124 ? 20.117 3.845 -10.207 1.00 94.31 124 MET A O 1
ATOM 988 N N . LYS A 1 125 ? 22.252 3.545 -10.818 1.00 93.19 125 LYS A N 1
ATOM 989 C CA . LYS A 1 125 ? 22.606 2.720 -9.650 1.00 93.19 125 LYS A CA 1
ATOM 990 C C . LYS A 1 125 ? 22.542 3.525 -8.353 1.00 93.19 125 LYS A C 1
ATOM 992 O O . LYS A 1 125 ? 22.083 2.993 -7.342 1.00 93.19 125 LYS A O 1
ATOM 997 N N . ALA A 1 126 ? 23.000 4.777 -8.354 1.00 93.06 126 ALA A N 1
ATOM 998 C CA . ALA A 1 126 ? 22.907 5.665 -7.197 1.00 93.06 126 ALA A CA 1
ATOM 999 C C . ALA A 1 126 ? 21.444 5.981 -6.847 1.00 93.06 126 ALA A C 1
ATOM 1001 O O . ALA A 1 126 ? 21.044 5.810 -5.697 1.00 93.06 126 ALA A O 1
ATOM 1002 N N . LEU A 1 127 ? 20.616 6.314 -7.841 1.00 90.00 127 LEU A N 1
ATOM 1003 C CA . LEU A 1 127 ? 19.179 6.536 -7.662 1.00 90.00 127 LEU A CA 1
ATOM 1004 C C . LEU A 1 127 ? 18.473 5.284 -7.133 1.00 90.00 127 LEU A C 1
ATOM 1006 O O . LEU A 1 127 ? 17.726 5.367 -6.163 1.00 90.00 127 LEU A O 1
ATOM 1010 N N . LYS A 1 128 ? 18.764 4.096 -7.683 1.00 89.94 128 LYS A N 1
ATOM 1011 C CA . LYS A 1 128 ? 18.247 2.823 -7.149 1.00 89.94 128 LYS A CA 1
ATOM 1012 C C . LYS A 1 128 ? 18.640 2.604 -5.688 1.00 89.94 128 LYS A C 1
ATOM 1014 O O . LYS A 1 128 ? 17.818 2.112 -4.921 1.00 89.94 128 LYS A O 1
ATOM 1019 N N . ARG A 1 129 ? 19.870 2.954 -5.291 1.00 91.81 129 ARG A N 1
ATOM 1020 C CA . ARG A 1 129 ? 20.312 2.878 -3.888 1.00 91.81 129 ARG A CA 1
ATOM 1021 C C . ARG A 1 129 ? 19.517 3.833 -3.000 1.00 91.81 129 ARG A C 1
ATOM 1023 O O . ARG A 1 129 ? 19.065 3.406 -1.945 1.00 91.81 129 ARG A O 1
ATOM 1030 N N . ILE A 1 130 ? 19.301 5.073 -3.438 1.00 91.19 130 ILE A N 1
ATOM 1031 C CA . ILE A 1 130 ? 18.490 6.056 -2.704 1.00 91.19 130 ILE A CA 1
ATOM 1032 C C . ILE A 1 130 ? 17.047 5.564 -2.568 1.00 91.19 130 ILE A C 1
ATOM 1034 O O . ILE A 1 130 ? 16.525 5.539 -1.461 1.00 91.19 130 ILE A O 1
ATOM 1038 N N . PHE A 1 131 ? 16.419 5.086 -3.646 1.00 82.75 131 PHE A N 1
ATOM 1039 C CA . PHE A 1 131 ? 15.053 4.560 -3.582 1.00 82.75 131 PHE A CA 1
ATOM 1040 C C . PHE A 1 131 ? 14.930 3.312 -2.708 1.00 82.75 131 PHE A C 1
ATOM 1042 O O . PHE A 1 131 ? 13.929 3.161 -2.016 1.00 82.75 131 PHE A O 1
ATOM 1049 N N . ARG A 1 132 ? 15.932 2.422 -2.703 1.00 84.75 132 ARG A N 1
ATOM 1050 C CA . ARG A 1 132 ? 15.957 1.277 -1.781 1.00 84.75 132 ARG A CA 1
ATOM 1051 C C . ARG A 1 132 ? 16.052 1.731 -0.331 1.00 84.75 132 ARG A C 1
ATOM 1053 O O . ARG A 1 132 ? 15.225 1.290 0.455 1.00 84.75 132 ARG A O 1
ATOM 1060 N N . LYS A 1 133 ? 16.958 2.662 -0.015 1.00 82.38 133 LYS A N 1
ATOM 1061 C CA . LYS A 1 133 ? 17.059 3.259 1.325 1.00 82.38 133 LYS A CA 1
ATOM 1062 C C . LYS A 1 133 ? 15.756 3.931 1.742 1.00 82.38 133 LYS A C 1
ATOM 1064 O O . LYS A 1 133 ? 15.233 3.606 2.792 1.00 82.38 133 LYS A O 1
ATOM 1069 N N . GLN A 1 134 ? 15.154 4.748 0.880 1.00 75.06 134 GLN A N 1
ATOM 1070 C CA . GLN A 1 134 ? 13.850 5.359 1.149 1.00 75.06 134 GLN A CA 1
ATOM 1071 C C . GLN A 1 134 ? 12.736 4.321 1.324 1.00 75.06 134 GLN A C 1
ATOM 1073 O O . GLN A 1 134 ? 11.836 4.513 2.131 1.00 75.06 134 GLN A O 1
ATOM 1078 N N . ALA A 1 135 ? 12.750 3.223 0.568 1.00 68.56 135 ALA A N 1
ATOM 1079 C CA . ALA A 1 135 ? 11.774 2.148 0.723 1.00 68.56 135 ALA A CA 1
ATOM 1080 C C . ALA A 1 135 ? 12.007 1.333 2.005 1.00 68.56 135 ALA A C 1
ATOM 1082 O O . ALA A 1 135 ? 11.049 0.836 2.588 1.00 68.56 135 ALA A O 1
ATOM 1083 N N . GLU A 1 136 ? 13.253 1.171 2.444 1.00 69.06 136 GLU A N 1
ATOM 1084 C CA . GLU A 1 136 ? 13.624 0.563 3.725 1.00 69.06 136 GLU A CA 1
ATOM 1085 C C . GLU A 1 136 ? 13.230 1.477 4.894 1.00 69.06 136 GLU A C 1
ATOM 1087 O O . GLU A 1 136 ? 12.530 1.021 5.794 1.00 69.06 136 GLU A O 1
ATOM 1092 N N . GLU A 1 137 ? 13.526 2.774 4.806 1.00 65.00 137 GLU A N 1
ATOM 1093 C CA . GLU A 1 137 ? 13.098 3.820 5.744 1.00 65.00 137 GLU A CA 1
ATOM 1094 C C . GLU A 1 137 ? 11.568 3.922 5.824 1.00 65.00 137 GLU A C 1
ATOM 1096 O O . GLU A 1 137 ? 11.002 4.009 6.909 1.00 65.00 137 GLU A O 1
ATOM 1101 N N . LYS A 1 138 ? 10.854 3.826 4.694 1.00 56.03 138 LYS A N 1
ATOM 1102 C CA . LYS A 1 138 ? 9.381 3.770 4.665 1.00 56.03 138 LYS A CA 1
ATOM 1103 C C . LYS A 1 138 ? 8.818 2.441 5.164 1.00 56.03 138 LYS A C 1
ATOM 1105 O O . LYS A 1 138 ? 7.692 2.410 5.650 1.00 56.03 138 LYS A O 1
ATOM 1110 N N . ARG A 1 139 ? 9.565 1.335 5.066 1.00 49.16 139 ARG A N 1
ATOM 1111 C CA . ARG A 1 139 ? 9.195 0.062 5.709 1.00 49.16 139 ARG A CA 1
ATOM 1112 C C . ARG A 1 139 ? 9.396 0.120 7.223 1.00 49.16 139 ARG A C 1
ATOM 1114 O O . ARG A 1 139 ? 8.615 -0.519 7.925 1.00 49.16 139 ARG A O 1
ATOM 1121 N N . SER A 1 140 ? 10.378 0.877 7.720 1.00 44.84 140 SER A N 1
ATOM 1122 C CA . SER A 1 140 ? 10.522 1.181 9.153 1.00 44.84 140 SER A CA 1
ATOM 1123 C C . SER A 1 140 ? 9.546 2.256 9.639 1.00 44.84 140 SER A C 1
ATOM 1125 O O . SER A 1 140 ? 9.110 2.188 10.778 1.00 44.84 140 SER A O 1
ATOM 1127 N N . ALA A 1 141 ? 9.136 3.187 8.772 1.00 40.81 141 ALA A N 1
ATOM 1128 C CA . ALA A 1 141 ? 8.127 4.214 9.043 1.00 40.81 141 ALA A CA 1
ATOM 1129 C C . ALA A 1 141 ? 6.704 3.780 8.647 1.00 40.81 141 ALA A C 1
ATOM 1131 O O . ALA A 1 141 ? 5.776 4.591 8.620 1.00 40.81 141 ALA A O 1
ATOM 1132 N N . CYS A 1 142 ? 6.499 2.499 8.319 1.00 33.59 142 CYS A N 1
ATOM 1133 C CA . CYS A 1 142 ? 5.154 1.970 8.186 1.00 33.59 142 CYS A CA 1
ATOM 1134 C C . CYS A 1 142 ? 4.516 2.047 9.572 1.00 33.59 142 CYS A C 1
ATOM 1136 O O . CYS A 1 142 ? 4.917 1.324 10.483 1.00 33.59 142 CYS A O 1
ATOM 1138 N N . ILE A 1 143 ? 3.505 2.907 9.682 1.00 41.28 143 ILE A N 1
ATOM 1139 C CA . ILE A 1 143 ? 2.686 3.204 10.869 1.00 41.28 143 ILE A CA 1
ATOM 1140 C C . ILE A 1 143 ? 2.186 1.926 11.583 1.00 41.28 143 ILE A C 1
ATOM 1142 O O . ILE A 1 143 ? 1.816 1.963 12.749 1.00 41.28 143 ILE A O 1
ATOM 1146 N N . LEU A 1 144 ? 2.229 0.764 10.921 1.00 40.88 144 LEU A N 1
ATOM 1147 C CA . LEU A 1 144 ? 1.815 -0.527 11.470 1.00 40.88 144 LEU A CA 1
ATOM 1148 C C . LEU A 1 144 ? 2.932 -1.364 12.126 1.00 40.88 144 LEU A C 1
ATOM 1150 O O . LEU A 1 144 ? 2.599 -2.303 12.843 1.00 40.88 144 LEU A O 1
ATOM 1154 N N . ARG A 1 145 ? 4.231 -1.090 11.908 1.00 37.09 145 ARG A N 1
ATOM 1155 C CA . ARG A 1 145 ? 5.325 -1.907 12.493 1.00 37.09 145 ARG A CA 1
ATOM 1156 C C . ARG A 1 145 ? 5.827 -1.421 13.850 1.00 37.09 145 ARG A C 1
ATOM 1158 O O . ARG A 1 145 ? 6.320 -2.240 14.617 1.00 37.09 145 ARG A O 1
ATOM 1165 N N . ASN A 1 146 ? 5.642 -0.142 14.169 1.00 33.56 146 ASN A N 1
ATOM 1166 C CA . ASN A 1 146 ? 6.196 0.480 15.373 1.00 33.56 146 ASN A CA 1
ATOM 1167 C C . ASN A 1 146 ? 5.126 0.828 16.420 1.00 33.56 146 ASN A C 1
ATOM 1169 O O . ASN A 1 146 ? 5.203 1.876 17.042 1.00 33.56 146 ASN A O 1
ATOM 1173 N N . PHE A 1 147 ? 4.177 -0.064 16.716 1.00 40.69 147 PHE A N 1
ATOM 1174 C CA . PHE A 1 147 ? 3.441 0.010 17.995 1.00 40.69 147 PHE A CA 1
ATOM 1175 C C . PHE A 1 147 ? 4.302 -0.475 19.191 1.00 40.69 147 PHE A C 1
ATOM 1177 O O . PHE A 1 147 ? 3.784 -1.010 20.161 1.00 40.69 147 PHE A O 1
ATOM 1184 N N . PHE A 1 148 ? 5.625 -0.270 19.132 1.00 38.38 148 PHE A N 1
ATOM 1185 C CA . PHE A 1 148 ? 6.498 -0.131 20.308 1.00 38.38 148 PHE A CA 1
ATOM 1186 C C . PHE A 1 148 ? 6.743 1.353 20.596 1.00 38.38 148 PHE A C 1
ATOM 1188 O O . PHE A 1 148 ? 7.832 1.790 20.950 1.00 38.38 148 PHE A O 1
ATOM 1195 N N . VAL A 1 149 ? 5.703 2.149 20.399 1.00 41.56 149 VAL A N 1
ATOM 1196 C CA . VAL A 1 149 ? 5.585 3.422 21.082 1.00 41.56 149 VAL A CA 1
ATOM 1197 C C . VAL A 1 149 ? 5.309 3.109 22.549 1.00 41.56 149 VAL A C 1
ATOM 1199 O O . VAL A 1 149 ? 4.543 2.184 22.822 1.00 41.56 149 VAL A O 1
ATOM 1202 N N . ASN A 1 150 ? 5.929 3.848 23.473 1.00 42.84 150 ASN A N 1
ATOM 1203 C CA . ASN A 1 150 ? 5.588 3.821 24.895 1.00 42.84 150 ASN A CA 1
ATOM 1204 C C . ASN A 1 150 ? 4.084 4.094 25.048 1.00 42.84 150 ASN A C 1
ATOM 1206 O O . ASN A 1 150 ? 3.641 5.239 25.079 1.00 42.84 150 ASN A O 1
ATOM 1210 N N . ALA A 1 151 ? 3.292 3.024 25.047 1.00 47.47 151 ALA A N 1
ATOM 1211 C CA . ALA A 1 151 ? 1.854 3.079 25.179 1.00 47.47 151 ALA A CA 1
ATOM 1212 C C . ALA A 1 151 ? 1.551 3.246 26.664 1.00 47.47 151 ALA A C 1
ATOM 1214 O O . ALA A 1 151 ? 1.642 2.292 27.437 1.00 47.47 151 ALA A O 1
ATOM 1215 N N . TYR A 1 152 ? 1.231 4.470 27.071 1.00 51.78 152 TYR A N 1
ATOM 1216 C CA . TYR A 1 152 ? 0.825 4.743 28.444 1.00 51.78 152 TYR A CA 1
ATOM 1217 C C . TYR A 1 152 ? -0.682 4.513 28.574 1.00 51.78 152 TYR A C 1
ATOM 1219 O O . TYR A 1 152 ? -1.479 5.109 27.844 1.00 51.78 152 TYR A O 1
ATOM 1227 N N . PHE A 1 153 ? -1.067 3.643 29.507 1.00 51.72 153 PHE A N 1
ATOM 1228 C CA . PHE A 1 153 ? -2.457 3.421 29.907 1.00 51.72 153 PHE A CA 1
ATOM 1229 C C . PHE A 1 153 ? -2.855 4.470 30.948 1.00 51.72 153 PHE A C 1
ATOM 1231 O O . PHE A 1 153 ? -3.044 4.154 32.119 1.00 51.72 153 PHE A O 1
ATOM 1238 N N . ASP A 1 154 ? -2.922 5.735 30.539 1.00 50.47 154 ASP A N 1
ATOM 1239 C CA . ASP A 1 154 ? -3.515 6.773 31.380 1.00 50.47 154 ASP A CA 1
ATOM 1240 C C . ASP A 1 154 ? -5.024 6.782 31.113 1.00 50.47 154 ASP A C 1
ATOM 1242 O O . ASP A 1 154 ? -5.491 7.244 30.067 1.00 50.47 154 ASP A O 1
ATOM 1246 N N . VAL A 1 155 ? -5.783 6.124 31.993 1.00 54.12 155 VAL A N 1
ATOM 1247 C CA . VAL A 1 155 ? -7.234 5.979 31.838 1.00 54.12 155 VAL A CA 1
ATOM 1248 C C . VAL A 1 155 ? -7.893 7.252 32.349 1.00 54.12 155 VAL A C 1
ATOM 1250 O O . VAL A 1 155 ? -8.221 7.389 33.528 1.00 54.12 155 VAL A O 1
ATOM 1253 N N . GLU A 1 156 ? -8.090 8.192 31.434 1.00 62.25 156 GLU A N 1
ATOM 1254 C CA . GLU A 1 156 ? -8.933 9.360 31.651 1.00 62.25 156 GLU A CA 1
ATOM 1255 C C . GLU A 1 156 ? -10.357 8.928 32.063 1.00 62.25 156 GLU A C 1
ATOM 1257 O O . GLU A 1 156 ? -10.853 7.865 31.675 1.00 62.25 156 GLU A O 1
ATOM 1262 N N . LYS A 1 157 ? -11.039 9.735 32.886 1.00 63.06 157 LYS A N 1
ATOM 1263 C CA . LYS A 1 157 ? -12.360 9.380 33.445 1.00 63.06 157 LYS A CA 1
ATOM 1264 C C . LYS A 1 157 ? -13.442 9.199 32.370 1.00 63.06 157 LYS A C 1
ATOM 1266 O O . LYS A 1 157 ? -14.395 8.453 32.588 1.00 63.06 157 LYS A O 1
ATOM 1271 N N . ASP A 1 158 ? -13.308 9.868 31.228 1.00 70.75 158 ASP A N 1
ATOM 1272 C CA . ASP A 1 158 ? -14.214 9.775 30.079 1.00 70.75 158 ASP A CA 1
ATOM 1273 C C . ASP A 1 158 ? -13.928 8.547 29.192 1.00 70.75 158 ASP A C 1
ATOM 1275 O O . ASP A 1 158 ? -14.836 8.056 28.520 1.00 70.75 158 ASP A O 1
ATOM 1279 N N . ALA A 1 159 ? -12.711 7.992 29.225 1.00 71.50 159 ALA A N 1
ATOM 1280 C CA . ALA A 1 159 ? -12.310 6.862 28.390 1.00 71.50 159 ALA A CA 1
ATOM 1281 C C . ALA A 1 159 ? -13.200 5.635 28.623 1.00 71.50 159 ALA A C 1
ATOM 1283 O O . ALA A 1 159 ? -13.585 4.959 27.671 1.00 71.50 159 ALA A O 1
ATOM 1284 N N . VAL A 1 160 ? -13.604 5.388 29.873 1.00 74.50 160 VAL A N 1
ATOM 1285 C CA . VAL A 1 160 ? -14.532 4.300 30.222 1.00 74.50 160 VAL A CA 1
ATOM 1286 C C . VAL A 1 160 ? -15.917 4.524 29.606 1.00 74.50 160 VAL A C 1
ATOM 1288 O O . VAL A 1 160 ? -16.524 3.576 29.107 1.00 74.50 160 VAL A O 1
ATOM 1291 N N . LEU A 1 161 ? -16.419 5.764 29.609 1.00 81.81 161 LEU A N 1
ATOM 1292 C CA . LEU A 1 161 ? -17.714 6.105 29.010 1.00 81.81 161 LEU A CA 1
ATOM 1293 C C . LEU A 1 161 ? -17.673 5.956 27.487 1.00 81.81 161 LEU A C 1
ATOM 1295 O O . LEU A 1 161 ? -18.572 5.340 26.917 1.00 81.81 161 LEU A O 1
ATOM 1299 N N . VAL A 1 162 ? -16.610 6.453 26.849 1.00 81.88 162 VAL A N 1
ATOM 1300 C CA . VAL A 1 162 ? -16.402 6.327 25.401 1.00 81.88 162 VAL A CA 1
ATOM 1301 C C . VAL A 1 162 ? -16.284 4.863 24.998 1.00 81.88 162 VAL A C 1
ATOM 1303 O O . VAL A 1 162 ? -16.980 4.430 24.088 1.00 81.88 162 VAL A O 1
ATOM 1306 N N . ILE A 1 163 ? -15.471 4.069 25.696 1.00 81.19 163 ILE A N 1
ATOM 1307 C CA . ILE A 1 163 ? -15.346 2.632 25.431 1.00 81.19 163 ILE A CA 1
ATOM 1308 C C . ILE A 1 163 ? -16.694 1.939 25.606 1.00 8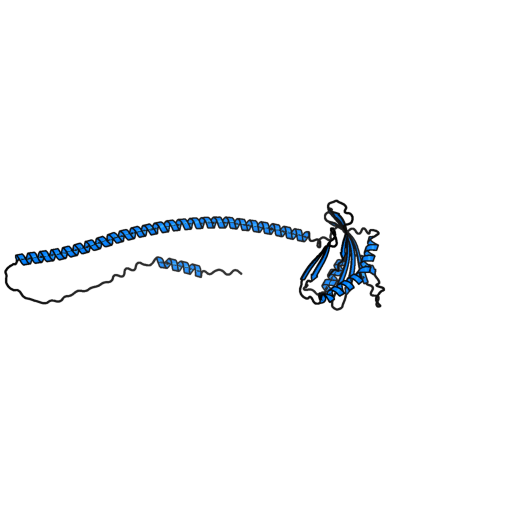1.19 163 ILE A C 1
ATOM 1310 O O . ILE A 1 163 ? -17.090 1.172 24.738 1.00 81.19 163 ILE A O 1
ATOM 1314 N N . LYS A 1 164 ? -17.442 2.223 26.679 1.00 82.25 164 LYS A N 1
ATOM 1315 C CA . LYS A 1 164 ? -18.774 1.636 26.883 1.00 82.25 164 LYS A CA 1
ATOM 1316 C C . LYS A 1 164 ? -19.724 1.983 25.735 1.00 82.25 164 LYS A C 1
ATOM 1318 O O . LYS A 1 164 ? -20.469 1.117 25.277 1.00 82.25 164 LYS A O 1
ATOM 1323 N N . GLN A 1 165 ? -19.680 3.225 25.255 1.00 85.38 165 GLN A N 1
ATOM 1324 C CA . GLN A 1 165 ? -20.445 3.658 24.092 1.00 85.38 165 GLN A CA 1
ATOM 1325 C C . GLN A 1 165 ? -20.010 2.905 22.828 1.00 85.38 165 GLN A C 1
ATOM 1327 O O . GLN A 1 165 ? -20.868 2.341 22.153 1.00 85.38 165 GLN A O 1
ATOM 1332 N N . LEU A 1 166 ? -18.709 2.833 22.534 1.00 86.00 166 LEU A N 1
ATOM 1333 C CA . LEU A 1 166 ? -18.165 2.092 21.389 1.00 86.00 166 LEU A CA 1
ATOM 1334 C C . LEU A 1 166 ? -18.559 0.610 21.448 1.00 86.00 166 LEU A C 1
ATOM 1336 O O . LEU A 1 166 ? -19.063 0.071 20.469 1.00 86.00 166 LEU A O 1
ATOM 1340 N N . SER A 1 167 ? -18.426 -0.035 22.607 1.00 84.12 167 SER A N 1
ATOM 1341 C CA . SER A 1 167 ? -18.837 -1.425 22.811 1.00 84.12 167 SER A CA 1
ATOM 1342 C C . SER A 1 167 ? -20.329 -1.626 22.544 1.00 84.12 167 SER A C 1
ATOM 1344 O O . SER A 1 167 ? -20.711 -2.613 21.922 1.00 84.12 167 SER A O 1
ATOM 1346 N N . SER A 1 168 ? -21.178 -0.678 22.961 1.00 84.25 168 SER A N 1
ATOM 1347 C CA . SER A 1 168 ? -22.627 -0.761 22.735 1.00 84.25 168 SER A CA 1
ATOM 1348 C C . SER A 1 168 ? -23.031 -0.622 21.262 1.00 84.25 168 SER A C 1
ATOM 1350 O O . SER A 1 168 ? -24.091 -1.113 20.874 1.00 84.25 168 SER A O 1
ATOM 1352 N N . THR A 1 169 ? -22.205 0.017 20.424 1.00 85.31 169 THR A N 1
ATOM 1353 C CA . THR A 1 169 ? -22.509 0.208 18.998 1.00 85.31 169 THR A CA 1
ATOM 1354 C C . THR A 1 169 ? -22.001 -0.926 18.111 1.00 85.31 169 THR A C 1
ATOM 1356 O O . THR A 1 169 ? -22.516 -1.070 17.003 1.00 85.31 169 THR A O 1
ATOM 1359 N N . LEU A 1 170 ? -21.064 -1.764 18.577 1.00 85.38 170 LEU A N 1
ATOM 1360 C CA . LEU A 1 170 ? -20.444 -2.834 17.777 1.00 85.38 170 LEU A CA 1
ATOM 1361 C C . LEU A 1 170 ? -21.465 -3.767 17.112 1.00 85.38 170 LEU A C 1
ATOM 1363 O O . LEU A 1 170 ? -21.336 -4.061 15.926 1.00 85.38 170 LEU A O 1
ATOM 1367 N N . GLY A 1 171 ? -22.503 -4.188 17.842 1.00 85.44 171 GLY A N 1
ATOM 1368 C CA . GLY A 1 171 ? -23.534 -5.077 17.295 1.00 85.44 171 GLY A CA 1
ATOM 1369 C C . GLY A 1 171 ? -24.334 -4.440 16.156 1.00 85.44 171 GLY A C 1
ATOM 1370 O O . GLY A 1 171 ? -24.632 -5.099 15.162 1.00 85.44 171 GLY A O 1
ATOM 1371 N N . LYS A 1 172 ? -24.622 -3.137 16.262 1.00 87.25 172 LYS A N 1
ATOM 1372 C CA . LYS A 1 172 ? -25.273 -2.380 15.189 1.00 87.25 172 LYS A CA 1
ATOM 1373 C C . LYS A 1 172 ? -24.335 -2.211 13.992 1.00 87.25 172 LYS A C 1
ATOM 1375 O O . LYS A 1 172 ? -24.749 -2.471 12.872 1.00 87.25 172 LYS A O 1
ATOM 1380 N N . VAL A 1 173 ? -23.074 -1.836 14.230 1.00 86.56 173 VAL A N 1
ATOM 1381 C CA . VAL A 1 173 ? -22.058 -1.688 13.171 1.00 86.56 173 VAL A CA 1
ATOM 1382 C C . VAL A 1 173 ? -21.897 -2.990 12.389 1.00 86.56 173 VAL A C 1
ATOM 1384 O O . VAL A 1 173 ? -21.854 -2.956 11.163 1.00 86.56 173 VAL A O 1
ATOM 1387 N N . PHE A 1 174 ? -21.869 -4.133 13.077 1.00 87.25 174 PHE A N 1
ATOM 1388 C CA . PHE A 1 174 ? -21.857 -5.443 12.435 1.00 87.25 174 PHE A CA 1
ATOM 1389 C C . PHE A 1 174 ? -23.081 -5.656 11.540 1.00 87.25 174 PHE A C 1
ATOM 1391 O O . PHE A 1 174 ? -22.920 -5.931 10.355 1.00 87.25 174 PHE A O 1
ATOM 1398 N N . ALA A 1 175 ? -24.290 -5.507 12.092 1.00 88.81 175 ALA A N 1
ATOM 1399 C CA . ALA A 1 175 ? -25.530 -5.759 11.362 1.00 88.81 175 ALA A CA 1
ATOM 1400 C C . ALA A 1 175 ? -25.695 -4.835 10.143 1.00 88.81 175 ALA A C 1
ATOM 1402 O O . ALA A 1 175 ? -26.051 -5.303 9.060 1.00 88.81 175 ALA A O 1
ATOM 1403 N N . ASP A 1 176 ? -25.395 -3.544 10.307 1.00 89.00 176 ASP A N 1
ATOM 1404 C CA . ASP A 1 176 ? -25.477 -2.548 9.239 1.00 89.00 176 ASP A CA 1
ATOM 1405 C C . ASP A 1 176 ? -24.451 -2.859 8.135 1.00 89.00 176 ASP A C 1
ATOM 1407 O O . ASP A 1 176 ? -24.810 -2.916 6.959 1.00 89.00 176 ASP A O 1
ATOM 1411 N N . THR A 1 177 ? -23.194 -3.141 8.501 1.00 85.19 177 THR A N 1
ATOM 1412 C CA . THR A 1 177 ? -22.125 -3.451 7.533 1.00 85.19 177 THR A CA 1
ATOM 1413 C C . THR A 1 177 ? -22.408 -4.755 6.791 1.00 85.19 177 THR A C 1
ATOM 1415 O O . THR A 1 177 ? -22.306 -4.810 5.569 1.00 85.19 177 THR A O 1
ATOM 1418 N N . ASP A 1 178 ? -22.822 -5.804 7.500 1.00 88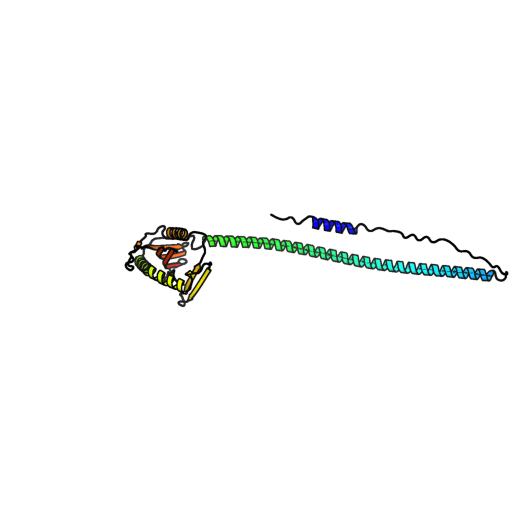.50 178 ASP A N 1
ATOM 1419 C CA . ASP A 1 178 ? -23.159 -7.094 6.896 1.00 88.50 178 ASP A CA 1
ATOM 1420 C C . ASP A 1 178 ? -24.330 -6.982 5.905 1.00 88.50 178 ASP A C 1
ATOM 1422 O O . ASP A 1 178 ? -24.318 -7.603 4.839 1.00 88.50 178 ASP A O 1
ATOM 1426 N N . CYS A 1 179 ? -25.324 -6.146 6.222 1.00 89.50 179 CYS A N 1
ATOM 1427 C CA . CYS A 1 179 ? -26.424 -5.834 5.317 1.00 89.50 179 CYS A CA 1
ATOM 1428 C C . CYS A 1 179 ? -25.922 -5.147 4.037 1.00 89.50 179 CYS A C 1
ATOM 1430 O O . CYS A 1 179 ? -26.261 -5.577 2.934 1.00 89.50 179 CYS A O 1
ATOM 1432 N N . VAL A 1 180 ? -25.072 -4.122 4.165 1.00 88.06 180 VAL A N 1
ATOM 1433 C CA . VAL A 1 180 ? -24.511 -3.393 3.015 1.00 88.06 180 VAL A CA 1
ATOM 1434 C C . VAL A 1 180 ? -23.641 -4.306 2.149 1.00 88.06 180 VAL A C 1
ATOM 1436 O O . VAL A 1 180 ? -23.781 -4.279 0.925 1.00 88.06 180 VAL A O 1
ATOM 1439 N N . PHE A 1 181 ? -22.815 -5.166 2.750 1.00 87.00 181 PHE A N 1
ATOM 1440 C CA . PHE A 1 181 ? -21.988 -6.126 2.014 1.00 87.00 181 PHE A CA 1
ATOM 1441 C C . PHE A 1 181 ? -22.840 -7.061 1.156 1.00 87.00 181 PHE A C 1
ATOM 1443 O O . PHE A 1 181 ? -22.548 -7.236 -0.027 1.00 87.00 181 PHE A O 1
ATOM 1450 N N . ARG A 1 182 ? -23.926 -7.603 1.720 1.00 88.25 182 ARG A N 1
ATOM 1451 C CA . ARG A 1 182 ? -24.863 -8.468 0.991 1.00 88.25 182 ARG A CA 1
ATOM 1452 C C . ARG A 1 182 ? -25.619 -7.721 -0.105 1.00 88.25 182 ARG A C 1
ATOM 1454 O O . ARG A 1 182 ? -25.704 -8.203 -1.230 1.00 88.25 182 ARG A O 1
ATOM 1461 N N . LEU A 1 183 ? -26.143 -6.528 0.185 1.00 90.31 183 LEU A N 1
ATOM 1462 C CA . LEU A 1 183 ? -26.904 -5.735 -0.791 1.00 90.31 183 LEU A CA 1
ATOM 1463 C C . LEU A 1 183 ? -26.060 -5.290 -1.992 1.00 90.31 183 LEU A C 1
ATOM 1465 O O . LEU A 1 183 ? -26.591 -5.143 -3.090 1.00 90.31 183 LEU A O 1
ATOM 1469 N N . ASN A 1 184 ? -24.755 -5.095 -1.795 1.00 87.44 184 ASN A N 1
ATOM 1470 C CA . ASN A 1 184 ? -23.824 -4.704 -2.853 1.00 87.44 184 ASN A CA 1
ATOM 1471 C C . ASN A 1 184 ? -23.094 -5.897 -3.498 1.00 87.44 184 ASN A C 1
ATOM 1473 O O . ASN A 1 184 ? -22.216 -5.684 -4.334 1.00 87.44 184 ASN A O 1
ATOM 1477 N N . GLY A 1 185 ? -23.428 -7.138 -3.120 1.00 85.81 185 GLY A N 1
ATOM 1478 C CA . GLY A 1 185 ? -22.792 -8.352 -3.644 1.00 85.81 185 GLY A CA 1
ATOM 1479 C C . GLY A 1 185 ? -21.304 -8.479 -3.297 1.00 85.81 185 GLY A C 1
ATOM 1480 O O . GLY A 1 185 ? -20.564 -9.166 -4.001 1.00 85.81 185 GLY A O 1
ATOM 1481 N N . LEU A 1 186 ? -20.842 -7.793 -2.244 1.00 84.94 186 LEU A N 1
ATOM 1482 C CA . LEU A 1 186 ? -19.453 -7.860 -1.779 1.00 84.94 186 LEU A CA 1
ATOM 1483 C C . LEU A 1 186 ? -19.138 -9.204 -1.109 1.00 84.94 186 LEU A C 1
ATOM 1485 O O . LEU A 1 186 ? -17.979 -9.611 -1.063 1.00 84.94 186 LEU A O 1
ATOM 1489 N N . ASP A 1 187 ? -20.163 -9.904 -0.626 1.00 80.62 187 ASP A N 1
ATOM 1490 C CA . ASP A 1 187 ? -20.087 -11.252 -0.058 1.00 80.62 187 ASP A CA 1
ATOM 1491 C C . ASP A 1 187 ? -19.726 -12.329 -1.096 1.00 80.62 187 ASP A C 1
ATOM 1493 O O . ASP A 1 187 ? -19.159 -13.362 -0.741 1.00 80.62 187 ASP A O 1
ATOM 1497 N N . ALA A 1 188 ? -19.993 -12.070 -2.378 1.00 82.44 188 ALA A N 1
ATOM 1498 C CA . ALA A 1 188 ? -19.671 -12.963 -3.488 1.00 82.44 188 ALA A CA 1
ATOM 1499 C C . ALA A 1 188 ? -18.307 -12.676 -4.150 1.00 82.44 188 ALA A C 1
ATOM 1501 O O . ALA A 1 188 ? -17.924 -13.371 -5.097 1.00 82.44 188 ALA A O 1
ATOM 1502 N N . ILE A 1 189 ? -17.559 -11.661 -3.696 1.00 80.81 189 ILE A N 1
ATOM 1503 C CA . ILE A 1 189 ? -16.289 -11.288 -4.331 1.00 80.81 189 ILE A CA 1
ATOM 1504 C C . ILE A 1 189 ? -15.183 -12.273 -3.956 1.00 80.81 189 ILE A C 1
ATOM 1506 O O . ILE A 1 189 ? -14.743 -12.354 -2.813 1.00 80.81 189 ILE A O 1
ATOM 1510 N N . THR A 1 190 ? -14.660 -12.959 -4.969 1.00 77.75 190 THR A N 1
ATOM 1511 C CA . THR A 1 190 ? -13.559 -13.924 -4.833 1.00 77.75 190 THR A CA 1
ATOM 1512 C C . THR A 1 190 ? -12.204 -13.375 -5.289 1.00 77.75 190 THR A C 1
ATOM 1514 O O . THR A 1 190 ? -11.164 -13.970 -5.005 1.00 77.75 190 THR A O 1
ATOM 1517 N N . SER A 1 191 ? -12.184 -12.235 -5.985 1.00 81.56 191 SER A N 1
ATOM 1518 C CA . SER A 1 191 ? -10.962 -11.607 -6.495 1.00 81.56 191 SER A CA 1
ATOM 1519 C C . SER A 1 191 ? -10.453 -10.495 -5.569 1.00 81.56 191 SER A C 1
ATOM 1521 O O . SER A 1 191 ? -11.256 -9.664 -5.140 1.00 81.56 191 SER A O 1
ATOM 1523 N N . PRO A 1 192 ? -9.133 -10.386 -5.325 1.00 88.06 192 PRO A N 1
ATOM 1524 C CA . PRO A 1 192 ? -8.560 -9.266 -4.585 1.00 88.06 192 PRO A CA 1
ATOM 1525 C C . PRO A 1 192 ? -8.913 -7.912 -5.206 1.00 88.06 192 PRO A C 1
ATOM 1527 O O . PRO A 1 192 ? -8.816 -7.736 -6.420 1.00 88.06 192 PRO A O 1
ATOM 1530 N N . PHE A 1 193 ? -9.247 -6.932 -4.372 1.00 85.00 193 PHE A N 1
ATOM 1531 C CA . PHE A 1 193 ? -9.456 -5.554 -4.808 1.00 85.00 193 PHE A CA 1
ATOM 1532 C C . PHE A 1 193 ? -9.157 -4.566 -3.682 1.00 85.00 193 PHE A C 1
ATOM 1534 O O . PHE A 1 193 ? -9.123 -4.912 -2.502 1.00 85.00 193 PHE A O 1
ATOM 1541 N N . SER A 1 194 ? -8.942 -3.310 -4.055 1.00 87.62 194 SER A N 1
ATOM 1542 C CA . SER A 1 194 ? -8.822 -2.201 -3.116 1.00 87.62 194 SER A CA 1
ATOM 1543 C C . SER A 1 194 ? -9.582 -1.017 -3.683 1.00 87.62 194 SER A C 1
ATOM 1545 O O . SER A 1 194 ? -9.397 -0.671 -4.849 1.00 87.62 194 SER A O 1
ATOM 1547 N N . LYS A 1 195 ? -10.425 -0.394 -2.868 1.00 82.06 195 LYS A N 1
ATOM 1548 C CA . LYS A 1 195 ? -11.213 0.775 -3.245 1.00 82.06 195 LYS A CA 1
ATOM 1549 C C . LYS A 1 195 ? -11.173 1.785 -2.107 1.00 82.06 195 LYS A C 1
ATOM 1551 O O . LYS A 1 195 ? -11.286 1.411 -0.945 1.00 82.06 195 LYS A O 1
ATOM 1556 N N . THR A 1 196 ? -10.993 3.052 -2.453 1.00 86.94 196 THR A N 1
ATOM 1557 C CA . THR A 1 196 ? -11.031 4.162 -1.502 1.00 86.94 196 THR A CA 1
ATOM 1558 C C . THR A 1 196 ? -12.067 5.160 -1.984 1.00 86.94 196 THR A C 1
ATOM 1560 O O . THR A 1 196 ? -11.942 5.656 -3.104 1.00 86.94 196 THR A O 1
ATOM 1563 N N . ASN A 1 197 ? -13.069 5.444 -1.155 1.00 82.81 197 ASN A N 1
ATOM 1564 C CA . ASN A 1 197 ? -14.025 6.518 -1.401 1.00 82.81 197 ASN A CA 1
ATOM 1565 C C . ASN A 1 197 ? -13.744 7.659 -0.432 1.00 82.81 197 ASN A C 1
ATOM 1567 O O . ASN A 1 197 ? -13.425 7.434 0.734 1.00 82.81 197 ASN A O 1
ATOM 1571 N N . THR A 1 198 ? -13.888 8.886 -0.914 1.00 86.19 198 THR A N 1
ATOM 1572 C CA . THR A 1 198 ? -13.657 10.087 -0.118 1.00 86.19 198 THR A CA 1
ATOM 1573 C C . THR A 1 198 ? -14.864 10.995 -0.273 1.00 86.19 198 THR A C 1
ATOM 1575 O O . THR A 1 198 ? -15.183 11.415 -1.385 1.00 86.19 198 THR A O 1
ATOM 1578 N N . HIS A 1 199 ? -15.526 11.306 0.838 1.00 84.06 199 HIS A N 1
ATOM 1579 C CA . HIS A 1 199 ? -16.709 12.158 0.881 1.00 84.06 199 HIS A CA 1
ATOM 1580 C C . HIS A 1 199 ? -16.448 13.351 1.813 1.00 84.06 199 HIS A C 1
ATOM 1582 O O . HIS A 1 199 ? -16.213 13.151 3.005 1.00 84.06 199 HIS A O 1
ATOM 1588 N N . PRO A 1 200 ? -16.457 14.600 1.320 1.00 85.25 200 PRO A N 1
ATOM 1589 C CA . PRO A 1 200 ? -16.321 15.763 2.190 1.00 85.25 200 PRO A CA 1
ATOM 1590 C C . PRO A 1 200 ? -17.567 15.891 3.079 1.00 85.25 200 PRO A C 1
ATOM 1592 O O . PRO A 1 200 ? -18.690 15.906 2.581 1.00 85.25 200 PRO A O 1
ATOM 1595 N N . LEU A 1 201 ? -17.366 15.975 4.395 1.00 80.62 201 LEU A N 1
ATOM 1596 C CA . LEU A 1 201 ? -18.426 16.201 5.387 1.00 80.62 201 LEU A CA 1
ATOM 1597 C C . LEU A 1 201 ? -18.585 17.700 5.685 1.00 80.62 201 LEU A C 1
ATOM 1599 O O . LEU A 1 201 ? -19.689 18.170 5.946 1.00 80.62 201 LEU A O 1
ATOM 1603 N N . SER A 1 202 ? -17.485 18.456 5.651 1.00 81.94 202 SER A N 1
ATOM 1604 C CA . SER A 1 202 ? -17.459 19.913 5.813 1.00 81.94 202 SER A CA 1
ATOM 1605 C C . SER A 1 202 ? -16.181 20.506 5.201 1.00 81.94 202 SER A C 1
ATOM 1607 O O . SER A 1 202 ? -15.379 19.787 4.607 1.00 81.94 202 SER A O 1
ATOM 1609 N N . ALA A 1 203 ? -15.953 21.813 5.381 1.00 78.25 203 ALA A N 1
ATOM 1610 C CA . ALA A 1 203 ? -14.704 22.467 4.981 1.00 78.25 203 ALA A CA 1
ATOM 1611 C C . ALA A 1 203 ? -13.458 21.911 5.704 1.00 78.25 203 ALA A C 1
ATOM 1613 O O . ALA A 1 203 ? -12.350 22.053 5.195 1.00 78.25 203 ALA A O 1
ATOM 1614 N N . THR A 1 204 ? -13.626 21.286 6.875 1.00 75.06 204 THR A N 1
ATOM 1615 C CA . THR A 1 204 ? -12.520 20.786 7.711 1.00 75.06 204 THR A CA 1
ATOM 1616 C C . THR A 1 204 ? -12.580 19.284 7.975 1.00 75.06 204 THR A C 1
ATOM 1618 O O . THR A 1 204 ? -11.623 18.725 8.507 1.00 75.06 204 THR A O 1
ATOM 1621 N N . SER A 1 205 ? -13.669 18.607 7.598 1.00 73.06 205 SER A N 1
ATOM 1622 C CA . SER A 1 205 ? -13.859 17.176 7.845 1.00 73.06 205 SER A CA 1
ATOM 1623 C C . SER A 1 205 ? -14.116 16.405 6.556 1.00 73.06 205 SER A C 1
ATOM 1625 O O . SER A 1 205 ? -14.916 16.792 5.704 1.00 73.06 205 SER A O 1
ATOM 1627 N N . THR A 1 206 ? -13.422 15.278 6.417 1.00 82.75 206 THR A N 1
ATOM 1628 C CA . THR A 1 206 ? -13.536 14.374 5.272 1.00 82.75 206 THR A CA 1
ATOM 1629 C C . THR A 1 206 ? -13.771 12.962 5.777 1.00 82.75 206 THR A C 1
ATOM 1631 O O . THR A 1 206 ? -13.031 12.468 6.624 1.00 82.75 206 THR A O 1
ATOM 1634 N N . HIS A 1 207 ? -14.802 12.322 5.246 1.00 81.50 207 HIS A N 1
ATOM 1635 C CA . HIS A 1 207 ? -15.076 10.912 5.438 1.00 81.50 207 HIS A CA 1
ATOM 1636 C C . HIS A 1 207 ? -14.288 10.098 4.412 1.00 81.50 207 HIS A C 1
ATOM 1638 O O . HIS A 1 207 ? -14.323 10.412 3.221 1.00 81.50 207 HIS A O 1
ATOM 1644 N N . ILE A 1 208 ? -13.570 9.070 4.859 1.00 81.88 208 ILE A N 1
ATOM 1645 C CA . ILE A 1 208 ? -12.775 8.207 3.983 1.00 81.88 208 ILE A CA 1
ATOM 1646 C C . ILE A 1 208 ? -13.165 6.758 4.248 1.00 81.88 208 ILE A C 1
ATOM 1648 O O . ILE A 1 208 ? -13.007 6.258 5.359 1.00 81.88 208 ILE A O 1
ATOM 1652 N N . GLU A 1 209 ? -13.619 6.083 3.201 1.00 82.56 209 GLU A N 1
ATOM 1653 C CA . GLU A 1 209 ? -13.966 4.665 3.193 1.00 82.56 209 GLU A CA 1
ATOM 1654 C C . GLU A 1 209 ? -12.856 3.908 2.485 1.00 82.56 209 GLU A C 1
ATOM 1656 O O . GLU A 1 209 ? -12.433 4.294 1.394 1.00 82.56 209 GLU A O 1
ATOM 1661 N N . VAL A 1 210 ? -12.373 2.825 3.084 1.00 81.56 210 VAL A N 1
ATOM 1662 C CA . VAL A 1 210 ? -11.333 1.992 2.481 1.00 81.56 210 VAL A CA 1
ATOM 1663 C C . VAL A 1 210 ? -11.790 0.547 2.519 1.00 81.56 210 VAL A C 1
ATOM 1665 O O . VAL A 1 210 ? -11.772 -0.087 3.571 1.00 81.56 210 VAL A O 1
ATOM 1668 N N . LEU A 1 211 ? -12.125 0.012 1.349 1.00 83.62 211 LEU A N 1
ATOM 1669 C CA . LEU A 1 211 ? -12.371 -1.408 1.166 1.00 83.62 211 LEU A CA 1
ATOM 1670 C C . LEU A 1 211 ? -11.107 -2.071 0.657 1.00 83.62 211 LEU A C 1
ATOM 1672 O O . LEU A 1 211 ? -10.486 -1.619 -0.309 1.00 83.62 211 LEU A O 1
ATOM 1676 N N . LYS A 1 212 ? -10.759 -3.194 1.270 1.00 84.44 212 LYS A N 1
ATOM 1677 C CA . LYS A 1 212 ? -9.666 -4.036 0.811 1.00 84.44 212 LYS A CA 1
ATOM 1678 C C . LYS A 1 212 ? -10.064 -5.494 0.944 1.00 84.44 212 LYS A C 1
ATOM 1680 O O . LYS A 1 212 ? -10.243 -5.984 2.052 1.00 84.44 212 LYS A O 1
ATOM 1685 N N . CYS A 1 213 ? -10.122 -6.183 -0.184 1.00 85.88 213 CYS A N 1
ATOM 1686 C CA . CYS A 1 213 ? -10.222 -7.630 -0.240 1.00 85.88 213 CYS A CA 1
ATOM 1687 C C . CYS A 1 213 ? -8.885 -8.204 -0.707 1.00 85.88 213 CYS A C 1
ATOM 1689 O O . CYS A 1 213 ? -8.288 -7.742 -1.682 1.00 85.88 213 CYS A O 1
ATOM 1691 N N . GLY A 1 214 ? -8.397 -9.207 0.010 1.00 85.94 214 GLY A N 1
ATOM 1692 C CA . GLY A 1 214 ? -7.186 -9.933 -0.333 1.00 85.94 214 GLY A CA 1
ATOM 1693 C C . GLY A 1 214 ? -7.409 -11.423 -0.150 1.00 85.94 214 GLY A C 1
ATOM 1694 O O . GLY A 1 214 ? -8.122 -11.836 0.758 1.00 85.94 214 GLY A O 1
ATOM 1695 N N . VAL A 1 215 ? -6.766 -12.221 -0.997 1.00 85.06 215 VAL A N 1
ATOM 1696 C CA . VAL A 1 215 ? -6.719 -13.675 -0.843 1.00 85.06 215 VAL A CA 1
ATOM 1697 C C . VAL A 1 215 ? -5.406 -14.027 -0.158 1.00 85.06 215 VAL A C 1
ATOM 1699 O O . VAL A 1 215 ? -4.335 -13.602 -0.595 1.00 85.06 215 VAL A O 1
ATOM 1702 N N . LEU A 1 216 ? -5.494 -14.777 0.936 1.00 83.69 216 LEU A N 1
ATOM 1703 C CA . LEU A 1 216 ? -4.344 -15.254 1.695 1.00 83.69 216 LEU A CA 1
ATOM 1704 C C . LEU A 1 216 ? -4.203 -16.771 1.500 1.00 83.69 216 LEU A C 1
ATOM 1706 O O . LEU A 1 216 ? -5.215 -17.467 1.531 1.00 83.69 216 LEU A O 1
ATOM 1710 N N . PRO A 1 217 ? -2.980 -17.310 1.332 1.00 89.56 217 PRO A N 1
ATOM 1711 C CA . PRO A 1 217 ? -2.747 -18.746 1.156 1.00 89.56 217 PRO A CA 1
ATOM 1712 C C . PRO A 1 217 ? -2.755 -19.494 2.503 1.00 89.56 217 PRO A C 1
ATOM 1714 O O . PRO A 1 217 ? -1.908 -20.346 2.757 1.00 89.56 217 PRO A O 1
ATOM 1717 N N . PHE A 1 218 ? -3.669 -19.129 3.399 1.00 90.44 218 PHE A N 1
ATOM 1718 C CA . PHE A 1 218 ? -3.756 -19.652 4.758 1.00 90.44 218 PHE A CA 1
ATOM 1719 C C . PHE A 1 218 ? -5.215 -19.918 5.112 1.00 90.44 218 PHE A C 1
ATOM 1721 O O . PHE A 1 218 ? -6.115 -19.257 4.594 1.00 90.44 218 PHE A O 1
ATOM 1728 N N . ASP A 1 219 ? -5.435 -20.862 6.023 1.00 91.81 219 ASP A N 1
ATOM 1729 C CA . ASP A 1 219 ? -6.760 -21.118 6.575 1.00 91.81 219 ASP A CA 1
ATOM 1730 C C . ASP A 1 219 ? -7.307 -19.872 7.292 1.00 91.81 219 ASP A C 1
ATOM 1732 O O . ASP A 1 219 ? -6.603 -19.220 8.071 1.00 91.81 219 ASP A O 1
ATOM 1736 N N . PHE A 1 220 ? -8.569 -19.531 7.026 1.00 88.12 220 PHE A N 1
ATOM 1737 C CA . PHE A 1 220 ? -9.158 -18.293 7.532 1.00 88.12 220 PHE A CA 1
ATOM 1738 C C . PHE A 1 220 ? -9.324 -18.302 9.057 1.00 88.12 220 PHE A C 1
ATOM 1740 O O . PHE A 1 220 ? -9.203 -17.241 9.671 1.00 88.12 220 PHE A O 1
ATOM 1747 N N . ARG A 1 221 ? -9.544 -19.468 9.685 1.00 91.19 221 ARG A N 1
ATOM 1748 C CA . ARG A 1 221 ? -9.639 -19.573 11.150 1.00 91.19 221 ARG A CA 1
ATOM 1749 C C . ARG A 1 221 ? -8.270 -19.380 11.782 1.00 91.19 221 ARG A C 1
ATOM 1751 O O . ARG A 1 221 ? -8.145 -18.581 12.702 1.00 91.19 221 ARG A O 1
ATOM 1758 N N . ALA A 1 222 ? -7.232 -20.002 11.222 1.00 91.25 222 ALA A N 1
ATOM 1759 C CA . ALA A 1 222 ? -5.858 -19.795 11.678 1.00 91.25 222 ALA A CA 1
ATOM 1760 C C . ALA A 1 222 ? -5.423 -18.320 11.572 1.00 91.25 222 ALA A C 1
ATOM 1762 O O . ALA A 1 222 ? -4.796 -17.783 12.488 1.00 91.25 222 ALA A O 1
ATOM 1763 N N . VAL A 1 223 ? -5.784 -17.639 10.476 1.00 89.44 223 VAL A N 1
ATOM 1764 C CA . VAL A 1 223 ? -5.529 -16.198 10.309 1.00 89.44 223 VAL A CA 1
ATOM 1765 C C . VAL A 1 223 ? -6.313 -15.375 11.332 1.00 89.44 223 VAL A C 1
ATOM 1767 O O . VAL A 1 223 ? -5.737 -14.475 11.946 1.00 89.44 223 VAL A O 1
ATOM 1770 N N . ALA A 1 224 ? -7.596 -15.680 11.539 1.00 86.94 224 ALA A N 1
ATOM 1771 C CA . ALA A 1 224 ? -8.434 -14.990 12.513 1.00 86.94 224 ALA A CA 1
ATOM 1772 C C . ALA A 1 224 ? -7.905 -15.158 13.942 1.00 86.94 224 ALA A C 1
ATOM 1774 O O . ALA A 1 224 ? -7.813 -14.171 14.665 1.00 86.94 224 ALA A O 1
ATOM 1775 N N . ASP A 1 225 ? -7.483 -16.362 14.332 1.00 86.81 225 ASP A N 1
ATOM 1776 C CA . ASP A 1 225 ? -6.906 -16.640 15.650 1.00 86.81 225 ASP A CA 1
ATOM 1777 C C . ASP A 1 225 ? -5.581 -15.904 15.856 1.00 86.81 225 ASP A C 1
ATOM 1779 O O . ASP A 1 225 ? -5.375 -15.274 16.894 1.00 86.81 225 ASP A O 1
ATOM 1783 N N . ALA A 1 226 ? -4.694 -15.920 14.857 1.00 85.88 226 ALA A N 1
ATOM 1784 C CA . ALA A 1 226 ? -3.430 -15.193 14.923 1.00 85.88 226 ALA A CA 1
ATOM 1785 C C . ALA A 1 226 ? -3.651 -13.675 15.023 1.00 85.88 226 ALA A C 1
ATOM 1787 O O . ALA A 1 226 ? -3.001 -13.002 15.828 1.00 85.88 226 ALA A O 1
ATOM 1788 N N . PHE A 1 227 ? -4.577 -13.132 14.227 1.00 84.00 227 PHE A N 1
ATOM 1789 C CA . PHE A 1 227 ? -4.918 -11.713 14.253 1.00 84.00 227 PHE A CA 1
ATOM 1790 C C . PHE A 1 227 ? -5.570 -11.321 15.580 1.00 84.00 227 PHE A C 1
ATOM 1792 O O . PHE A 1 227 ? -5.133 -10.363 16.216 1.00 84.00 227 PHE A O 1
ATOM 1799 N N . TYR A 1 228 ? -6.571 -12.080 16.028 1.00 82.00 228 TYR A N 1
ATOM 1800 C CA . TYR A 1 228 ? -7.278 -11.831 17.278 1.00 82.00 228 TYR A CA 1
ATOM 1801 C C . TYR A 1 228 ? -6.338 -11.956 18.478 1.00 82.00 228 TYR A C 1
ATOM 1803 O O . TYR A 1 228 ? -6.301 -11.057 19.306 1.00 82.00 228 TYR A O 1
ATOM 1811 N N . GLY A 1 229 ? -5.485 -12.983 18.518 1.00 77.31 229 GLY A N 1
ATOM 1812 C CA . GLY A 1 229 ? -4.479 -13.158 19.567 1.00 77.31 229 GLY A CA 1
ATOM 1813 C C . GLY A 1 229 ? -3.497 -11.986 19.657 1.00 77.31 229 GLY A C 1
ATOM 1814 O O . GLY A 1 229 ? -3.137 -11.555 20.754 1.00 77.31 229 GLY A O 1
ATOM 1815 N N . LYS A 1 230 ? -3.096 -11.414 18.513 1.00 78.50 230 LYS A N 1
ATOM 1816 C CA . LYS A 1 230 ? -2.286 -10.185 18.473 1.00 78.50 230 LYS A CA 1
ATOM 1817 C C . LYS A 1 230 ? -3.072 -8.952 18.912 1.00 78.50 230 LYS A C 1
ATOM 1819 O O . LYS A 1 230 ? -2.512 -8.115 19.615 1.00 78.50 230 LYS A O 1
ATOM 1824 N N . LEU A 1 231 ? -4.343 -8.850 18.532 1.00 74.19 231 LEU A N 1
ATOM 1825 C CA . LEU A 1 231 ? -5.231 -7.764 18.943 1.00 74.19 231 LEU A CA 1
ATOM 1826 C C . LEU A 1 231 ? -5.485 -7.784 20.461 1.00 74.19 231 LEU A C 1
ATOM 1828 O O . LEU A 1 231 ? -5.495 -6.731 21.089 1.00 74.19 231 LEU A O 1
ATOM 1832 N N . THR A 1 232 ? -5.626 -8.964 21.069 1.00 71.81 232 THR A N 1
ATOM 1833 C CA . THR A 1 232 ? -5.868 -9.137 22.512 1.00 71.81 232 THR A CA 1
ATOM 1834 C C . THR A 1 232 ? -4.606 -9.089 23.367 1.00 71.81 232 THR A C 1
ATOM 1836 O O . THR A 1 232 ? -4.704 -8.973 24.588 1.00 71.81 232 THR A O 1
ATOM 1839 N N . ALA A 1 233 ? -3.416 -9.215 22.772 1.00 68.00 233 ALA A N 1
ATOM 1840 C CA . ALA A 1 233 ? -2.166 -9.263 23.524 1.00 68.00 233 ALA A CA 1
ATOM 1841 C C . ALA A 1 233 ? -2.001 -7.999 24.389 1.00 68.00 233 ALA A C 1
ATOM 1843 O O . ALA A 1 233 ? -2.006 -6.881 23.874 1.00 68.00 233 ALA A O 1
ATOM 1844 N N . GLY A 1 234 ? -1.876 -8.182 25.708 1.00 59.94 234 GLY A N 1
ATOM 1845 C CA . GLY A 1 234 ? -1.731 -7.085 26.672 1.00 59.94 234 GLY A CA 1
ATOM 1846 C C . GLY A 1 234 ? -3.027 -6.348 27.044 1.00 59.94 234 GLY A C 1
ATOM 1847 O O . GLY A 1 234 ? -2.942 -5.293 27.663 1.00 59.94 234 GLY A O 1
ATOM 1848 N N . CYS A 1 235 ? -4.212 -6.863 26.686 1.00 58.25 235 CYS A N 1
ATOM 1849 C CA . CYS A 1 235 ? -5.505 -6.267 27.058 1.00 58.25 235 CYS A CA 1
ATOM 1850 C C . CYS A 1 235 ? -6.131 -6.925 28.294 1.00 58.25 235 CYS A C 1
ATOM 1852 O O . CYS A 1 235 ? -6.027 -8.138 28.476 1.00 58.25 235 CYS A O 1
ATOM 1854 N N . GLY A 1 236 ? -6.884 -6.144 29.075 1.00 54.16 236 GLY A N 1
ATOM 1855 C CA . GLY A 1 236 ? -7.923 -6.684 29.953 1.00 54.16 236 GLY A CA 1
ATOM 1856 C C . GLY A 1 236 ? -9.173 -6.993 29.127 1.00 54.16 236 GLY A C 1
ATOM 1857 O O . GLY A 1 236 ? -9.719 -6.098 28.487 1.00 54.16 236 GLY A O 1
ATOM 1858 N N . LEU A 1 237 ? -9.608 -8.253 29.093 1.00 53.84 237 LEU A N 1
ATOM 1859 C CA . LEU A 1 237 ? -10.860 -8.639 28.436 1.00 53.84 237 LEU A CA 1
ATOM 1860 C C . LEU A 1 237 ? -12.040 -8.244 29.329 1.00 53.84 237 LEU A C 1
ATOM 1862 O O . LEU A 1 237 ? -12.068 -8.610 30.506 1.00 53.84 237 LEU A O 1
ATOM 1866 N N . ILE A 1 238 ? -13.016 -7.520 28.777 1.00 51.62 238 ILE A N 1
ATOM 1867 C CA . ILE A 1 238 ? -14.267 -7.214 29.473 1.00 51.62 238 ILE A CA 1
ATOM 1868 C C . ILE A 1 238 ? -15.346 -8.124 28.899 1.00 51.62 238 ILE A C 1
ATOM 1870 O O . ILE A 1 238 ? -15.672 -8.063 27.715 1.00 51.62 238 ILE A O 1
ATOM 1874 N N . LYS A 1 239 ? -15.927 -8.966 29.752 1.00 48.91 239 LYS A N 1
ATOM 1875 C CA . LYS A 1 239 ? -17.103 -9.755 29.386 1.00 48.91 239 LYS A CA 1
ATOM 1876 C C . LYS A 1 239 ? -18.311 -8.833 29.333 1.00 48.91 239 LYS A C 1
ATOM 1878 O O . LYS A 1 239 ? -18.661 -8.230 30.346 1.00 48.91 239 LYS A O 1
ATOM 1883 N N . VAL A 1 240 ? -18.933 -8.719 28.163 1.00 50.25 240 VAL A N 1
ATOM 1884 C CA . VAL A 1 240 ? -20.196 -7.996 28.002 1.00 50.25 240 VAL A CA 1
ATOM 1885 C C . VAL A 1 240 ? -21.290 -9.019 27.723 1.00 50.25 240 VAL A C 1
ATOM 1887 O O . VAL A 1 240 ? -21.218 -9.799 26.773 1.00 50.25 240 VAL A O 1
ATOM 1890 N N . GLU A 1 241 ? -22.306 -9.035 28.580 1.00 43.88 241 GLU A N 1
ATOM 1891 C CA . GLU A 1 241 ? -23.510 -9.832 28.369 1.00 43.88 241 GLU A CA 1
ATOM 1892 C C . GLU A 1 241 ? -24.453 -9.066 27.438 1.00 43.88 241 GLU A C 1
ATOM 1894 O O . GLU A 1 241 ? -24.986 -8.012 27.791 1.00 43.88 241 GLU A O 1
ATOM 1899 N N . ASN A 1 242 ? -24.663 -9.586 26.229 1.00 42.66 242 ASN A N 1
ATOM 1900 C CA . ASN A 1 242 ? -25.679 -9.056 25.327 1.00 42.66 242 ASN A CA 1
ATOM 1901 C C . ASN A 1 242 ? -27.056 -9.591 25.748 1.00 42.66 242 ASN A C 1
ATOM 1903 O O . ASN A 1 242 ? -27.396 -10.740 25.479 1.00 42.66 242 ASN A O 1
ATOM 1907 N N . VAL A 1 243 ? -27.863 -8.738 26.386 1.00 40.72 243 VAL A N 1
ATOM 1908 C CA . VAL A 1 243 ? -29.211 -9.069 26.903 1.00 40.72 243 VAL A CA 1
ATOM 1909 C C . VAL A 1 243 ? -30.262 -9.254 25.786 1.00 40.72 243 VAL A C 1
ATOM 1911 O O . VAL A 1 243 ? -31.366 -9.722 26.042 1.00 40.72 243 VAL A O 1
ATOM 1914 N N . ASN A 1 244 ? -29.934 -8.957 24.522 1.00 42.97 244 ASN A N 1
ATOM 1915 C CA . ASN A 1 244 ? -30.938 -8.783 23.459 1.00 42.97 244 ASN A CA 1
ATOM 1916 C C . ASN A 1 244 ? -31.046 -9.913 22.422 1.00 42.97 244 ASN A C 1
ATOM 1918 O O . ASN A 1 244 ? -31.655 -9.720 21.373 1.00 42.97 244 ASN A O 1
ATOM 1922 N N . THR A 1 245 ? -30.541 -11.109 22.705 1.00 39.19 245 THR A N 1
ATOM 1923 C CA . THR A 1 245 ? -30.835 -12.285 21.872 1.00 39.19 245 THR A CA 1
ATOM 1924 C C . THR A 1 245 ? -31.063 -13.478 22.775 1.00 39.19 245 THR A C 1
ATOM 1926 O O . THR A 1 245 ? -30.303 -13.699 23.709 1.00 39.19 245 THR A O 1
ATOM 1929 N N . SER A 1 246 ? -32.111 -14.249 22.493 1.00 43.53 246 SER A N 1
ATOM 1930 C CA . SER A 1 246 ? -32.646 -15.375 23.275 1.00 43.53 246 SER A CA 1
ATOM 1931 C C . SER A 1 246 ? -31.676 -16.540 23.543 1.00 43.53 246 SER A C 1
ATOM 1933 O O . SER A 1 246 ? -32.095 -17.562 24.067 1.00 43.53 246 SER A O 1
ATOM 1935 N N . ASN A 1 247 ? -30.389 -16.371 23.236 1.00 39.94 247 ASN A N 1
ATOM 1936 C CA . ASN A 1 247 ? -29.266 -17.175 23.689 1.00 39.94 247 ASN A CA 1
ATOM 1937 C C . ASN A 1 247 ? -28.185 -16.196 24.177 1.00 39.94 247 ASN A C 1
ATOM 1939 O O . ASN A 1 247 ? -27.523 -15.559 23.356 1.00 39.94 247 ASN A O 1
ATOM 1943 N N . ALA A 1 248 ? -28.019 -16.048 25.492 1.00 39.94 248 ALA A N 1
ATOM 1944 C CA . ALA A 1 248 ? -26.990 -15.194 26.081 1.00 39.94 248 ALA A CA 1
ATOM 1945 C C . ALA A 1 248 ? -25.588 -15.761 25.776 1.00 39.94 248 ALA A C 1
ATOM 1947 O O . ALA A 1 248 ? -25.024 -16.525 26.557 1.00 39.94 248 ALA A O 1
ATOM 1948 N N . GLN A 1 249 ? -25.025 -15.427 24.613 1.00 50.03 249 GLN A N 1
ATOM 1949 C CA . GLN A 1 249 ? -23.600 -15.607 24.361 1.00 50.03 249 GLN A CA 1
ATOM 1950 C C . GLN A 1 249 ? -22.858 -14.482 25.080 1.00 50.03 249 GLN A C 1
ATOM 1952 O O . GLN A 1 249 ? -22.943 -13.318 24.690 1.00 50.03 249 GLN A O 1
ATOM 1957 N N . VAL A 1 250 ? -22.142 -14.839 26.148 1.00 51.12 250 VAL A N 1
ATOM 1958 C CA . VAL A 1 250 ? -21.156 -13.954 26.773 1.00 51.12 250 VAL A CA 1
ATOM 1959 C C . VAL A 1 250 ? -20.090 -13.667 25.724 1.00 51.12 250 VAL A C 1
ATOM 1961 O O . VAL A 1 250 ? -19.392 -14.577 25.278 1.00 51.12 250 VAL A O 1
ATOM 1964 N N . GLN A 1 251 ? -20.014 -12.414 25.291 1.00 61.38 251 GLN A N 1
ATOM 1965 C CA . GLN A 1 251 ? -19.082 -11.974 24.268 1.00 61.38 251 GLN A CA 1
ATOM 1966 C C . GLN A 1 251 ? -17.907 -11.266 24.940 1.00 61.38 251 GLN A C 1
ATOM 1968 O O . GLN A 1 251 ? -18.086 -10.290 25.671 1.00 61.38 251 GLN A O 1
ATOM 1973 N N . ASP A 1 252 ? -16.699 -11.784 24.717 1.00 64.06 252 ASP A N 1
ATOM 1974 C CA . ASP A 1 252 ? -15.472 -11.137 25.175 1.00 64.06 252 ASP A CA 1
ATOM 1975 C C . ASP A 1 252 ? -15.233 -9.893 24.313 1.00 64.06 252 ASP A C 1
ATOM 1977 O O . ASP A 1 252 ? -14.857 -9.992 23.144 1.00 64.06 252 ASP A O 1
ATOM 1981 N N . VAL A 1 253 ? -15.481 -8.716 24.887 1.00 71.56 253 VAL A N 1
ATOM 1982 C CA . VAL A 1 253 ? -15.204 -7.433 24.247 1.00 71.56 253 VAL A CA 1
ATOM 1983 C C . VAL A 1 253 ? -13.811 -6.985 24.663 1.00 71.56 253 VAL A C 1
ATOM 1985 O O . VAL A 1 253 ? -13.478 -6.878 25.847 1.00 71.56 253 VAL A O 1
ATOM 1988 N N . ILE A 1 254 ? -12.981 -6.709 23.666 1.00 74.56 254 ILE A N 1
ATOM 1989 C CA . ILE A 1 254 ? -11.687 -6.071 23.869 1.00 74.56 254 ILE A CA 1
ATOM 1990 C C . ILE A 1 254 ? -11.955 -4.585 24.026 1.00 74.56 254 ILE A C 1
ATOM 1992 O O . ILE A 1 254 ? -12.622 -3.994 23.183 1.00 74.56 254 ILE A O 1
ATOM 1996 N N . ALA A 1 255 ? -11.425 -3.992 25.085 1.00 77.12 255 ALA A N 1
ATOM 1997 C CA . ALA A 1 255 ? -11.521 -2.569 25.353 1.00 77.12 255 ALA A CA 1
ATOM 1998 C C . ALA A 1 255 ? -10.126 -2.028 25.655 1.00 77.12 255 ALA A C 1
ATOM 2000 O O . ALA A 1 255 ? -9.437 -2.554 26.534 1.00 77.12 255 ALA A O 1
ATOM 2001 N N . ARG A 1 256 ? -9.708 -0.975 24.950 1.00 76.12 256 ARG A N 1
ATOM 2002 C CA . ARG A 1 256 ? -8.395 -0.367 25.161 1.00 76.12 256 ARG A CA 1
ATOM 2003 C C . ARG A 1 256 ? -8.473 1.151 25.117 1.00 76.12 256 ARG A C 1
ATOM 2005 O O . ARG A 1 256 ? -9.075 1.734 24.224 1.00 76.12 256 ARG A O 1
ATOM 2012 N N . ALA A 1 257 ? -7.797 1.784 26.068 1.00 75.75 257 ALA A N 1
ATOM 2013 C CA . ALA A 1 257 ? -7.441 3.193 26.017 1.00 75.75 257 ALA A CA 1
ATOM 2014 C C . ALA A 1 257 ? -5.939 3.308 26.265 1.00 75.75 257 ALA A C 1
ATOM 2016 O O . ALA A 1 257 ? -5.443 2.803 27.271 1.00 75.75 257 ALA A O 1
ATOM 2017 N N . PHE A 1 258 ? -5.209 3.914 25.336 1.00 73.56 258 PHE A N 1
ATOM 2018 C CA . PHE A 1 258 ? -3.766 4.091 25.453 1.00 73.56 258 PHE A CA 1
ATOM 2019 C C . PHE A 1 258 ? -3.312 5.316 24.672 1.00 73.56 258 PHE A C 1
ATOM 2021 O O . PHE A 1 258 ? -3.899 5.671 23.652 1.00 73.56 258 PHE A O 1
ATOM 2028 N N . THR A 1 259 ? -2.248 5.958 25.137 1.00 75.88 259 THR A N 1
ATOM 2029 C CA . THR A 1 259 ? -1.644 7.089 24.432 1.00 75.88 259 THR A CA 1
ATOM 2030 C C . THR A 1 259 ? -0.355 6.663 23.759 1.00 75.88 259 THR A C 1
ATOM 2032 O O . THR A 1 259 ? 0.486 6.015 24.372 1.00 75.88 259 THR A O 1
ATOM 2035 N N . VAL A 1 260 ? -0.216 7.041 22.495 1.00 75.31 260 VAL A N 1
ATOM 2036 C CA . VAL A 1 260 ? 0.926 6.763 21.632 1.00 75.31 260 VAL A CA 1
ATOM 2037 C C . VAL A 1 260 ? 1.652 8.073 21.371 1.00 75.31 260 VAL A C 1
ATOM 2039 O O . VAL A 1 260 ? 1.097 8.984 20.760 1.00 75.31 260 VAL A O 1
ATOM 2042 N N . GLU A 1 261 ? 2.898 8.150 21.812 1.00 71.94 261 GLU A N 1
ATOM 2043 C CA . GLU A 1 261 ? 3.841 9.206 21.470 1.00 71.94 261 GLU A CA 1
ATOM 2044 C C . GLU A 1 261 ? 4.811 8.769 20.358 1.00 71.94 261 GLU A C 1
ATOM 2046 O O . GLU A 1 261 ? 5.634 7.869 20.524 1.00 71.94 261 GLU A O 1
ATOM 2051 N N . VAL A 1 262 ? 4.709 9.395 19.190 1.00 72.38 262 VAL A N 1
ATOM 2052 C CA . VAL A 1 262 ? 5.576 9.133 18.039 1.00 72.38 262 VAL A CA 1
ATOM 2053 C C . VAL A 1 262 ? 6.697 10.168 18.021 1.00 72.38 262 VAL A C 1
ATOM 2055 O O . VAL A 1 262 ? 6.445 11.357 17.818 1.00 72.38 262 VAL A O 1
ATOM 2058 N N . GLU A 1 263 ? 7.932 9.694 18.215 1.00 66.94 263 GLU A N 1
ATOM 2059 C CA . GLU A 1 263 ? 9.174 10.480 18.096 1.00 66.94 263 GLU A CA 1
ATOM 2060 C C . GLU A 1 263 ? 9.189 11.783 18.925 1.00 66.94 263 GLU A C 1
ATOM 2062 O O . GLU A 1 263 ? 9.773 12.767 18.479 1.00 66.94 263 GLU A O 1
ATOM 2067 N N . GLU A 1 264 ? 8.511 11.819 20.084 1.00 66.06 264 GLU A N 1
ATOM 2068 C CA . GLU A 1 264 ? 8.352 13.020 20.944 1.00 66.06 264 GLU A CA 1
ATOM 2069 C C . GLU A 1 264 ? 7.759 14.240 20.215 1.00 66.06 264 GLU A C 1
ATOM 2071 O O . GLU A 1 264 ? 7.889 15.388 20.632 1.00 66.06 264 GLU A O 1
ATOM 2076 N N . ARG A 1 265 ? 7.132 14.006 19.060 1.00 68.50 265 ARG A N 1
ATOM 2077 C CA . ARG A 1 265 ? 6.594 15.055 18.191 1.00 68.50 265 ARG A CA 1
ATOM 2078 C C . ARG A 1 265 ? 5.099 14.960 18.059 1.00 68.50 265 ARG A C 1
ATOM 2080 O O . ARG A 1 265 ? 4.463 15.962 17.771 1.00 68.50 265 ARG A O 1
ATOM 2087 N N . VAL A 1 266 ? 4.534 13.768 18.174 1.00 75.62 266 VAL A N 1
ATOM 2088 C CA . VAL A 1 266 ? 3.112 13.556 17.939 1.00 75.62 266 VAL A CA 1
ATOM 2089 C C . VAL A 1 266 ? 2.550 12.702 19.053 1.00 75.62 266 VAL A C 1
ATOM 2091 O O . VAL A 1 266 ? 3.028 11.595 19.278 1.00 75.62 266 VAL A O 1
ATOM 2094 N N . LYS A 1 267 ? 1.501 13.187 19.712 1.00 78.25 267 LYS A N 1
ATOM 2095 C CA . LYS A 1 267 ? 0.809 12.455 20.770 1.00 78.25 267 LYS A CA 1
ATOM 2096 C C . LYS A 1 267 ? -0.611 12.151 20.323 1.00 78.25 267 LYS A C 1
ATOM 2098 O O . LYS A 1 267 ? -1.378 13.063 20.025 1.00 78.25 267 LYS A O 1
ATOM 2103 N N . ILE A 1 268 ? -0.960 10.870 20.259 1.00 79.75 268 ILE A N 1
ATOM 2104 C CA . ILE A 1 268 ? -2.281 10.400 19.834 1.00 79.75 268 ILE A CA 1
ATOM 2105 C C . ILE A 1 268 ? -2.854 9.510 20.926 1.00 79.75 268 ILE A C 1
ATOM 2107 O O . ILE A 1 268 ? -2.266 8.493 21.285 1.00 79.75 268 ILE A O 1
ATOM 2111 N N . GLN A 1 269 ? -4.025 9.870 21.427 1.00 80.50 269 GLN A N 1
ATOM 2112 C CA . GLN A 1 269 ? -4.798 9.027 22.324 1.00 80.50 269 GLN A CA 1
ATOM 2113 C C . GLN A 1 269 ? -5.661 8.084 21.482 1.00 80.50 269 GLN A C 1
ATOM 2115 O O . GLN A 1 269 ? -6.388 8.538 20.604 1.00 80.50 269 GLN A O 1
ATOM 2120 N N . TYR A 1 270 ? -5.589 6.785 21.743 1.00 78.94 270 TYR A N 1
ATOM 2121 C CA . TYR A 1 270 ? -6.393 5.752 21.099 1.00 78.94 270 TYR A CA 1
ATOM 2122 C C . TYR A 1 270 ? -7.393 5.196 22.102 1.00 78.94 270 TYR A C 1
ATOM 2124 O O . TYR A 1 270 ? -7.019 4.834 23.218 1.00 78.94 270 TYR A O 1
ATOM 2132 N N . ARG A 1 271 ? -8.657 5.110 21.694 1.00 82.50 271 ARG A N 1
ATOM 2133 C CA . ARG A 1 271 ? -9.738 4.450 22.426 1.00 82.50 271 ARG A CA 1
ATOM 2134 C C . ARG A 1 271 ? -10.420 3.497 21.465 1.00 82.50 271 ARG A C 1
ATOM 2136 O O . ARG A 1 271 ? -10.954 3.953 20.460 1.00 82.50 271 ARG A O 1
ATOM 2143 N N . ASP A 1 272 ? -10.398 2.202 21.732 1.00 81.38 272 ASP A N 1
ATOM 2144 C CA . ASP A 1 272 ? -11.063 1.227 20.879 1.00 81.38 272 ASP A CA 1
ATOM 2145 C C . ASP A 1 272 ? -11.817 0.159 21.669 1.00 81.38 272 ASP A C 1
ATOM 2147 O O . ASP A 1 272 ? -11.528 -0.153 22.828 1.00 81.38 272 ASP A O 1
ATOM 2151 N N . ALA A 1 273 ? -12.855 -0.347 21.015 1.00 83.94 273 ALA A N 1
ATOM 2152 C CA . ALA A 1 273 ? -13.592 -1.524 21.405 1.00 83.94 273 ALA A CA 1
ATOM 2153 C C . ALA A 1 273 ? -13.627 -2.481 20.213 1.00 83.94 273 ALA A C 1
ATOM 2155 O O . ALA A 1 273 ? -13.813 -2.054 19.069 1.00 83.94 273 ALA A O 1
ATOM 2156 N N . ALA A 1 274 ? -13.455 -3.772 20.463 1.00 83.50 274 ALA A N 1
ATOM 2157 C CA . ALA A 1 274 ? -13.513 -4.781 19.421 1.00 83.50 274 ALA A CA 1
ATOM 2158 C C . ALA A 1 274 ? -14.209 -6.051 19.891 1.00 83.50 274 ALA A C 1
ATOM 2160 O O . ALA A 1 274 ? -14.153 -6.419 21.064 1.00 83.50 274 ALA A O 1
ATOM 2161 N N . PHE A 1 275 ? -14.841 -6.734 18.944 1.00 84.38 275 PHE A N 1
ATOM 2162 C CA . PHE A 1 275 ? -15.533 -7.988 19.177 1.00 84.38 275 PHE A CA 1
ATOM 2163 C C . PHE A 1 275 ? -15.383 -8.944 17.975 1.00 84.38 275 PHE A C 1
ATOM 2165 O O . PHE A 1 275 ? -15.212 -8.492 16.841 1.00 84.38 275 PHE A O 1
ATOM 2172 N N . ARG A 1 276 ? -15.428 -10.264 18.210 1.00 85.94 276 ARG A N 1
ATOM 2173 C CA . ARG A 1 276 ? -15.251 -11.313 17.188 1.00 85.94 276 ARG A CA 1
ATOM 2174 C C . ARG A 1 276 ? -16.479 -12.217 17.048 1.00 85.94 276 ARG A C 1
ATOM 2176 O O . ARG A 1 276 ? -16.776 -13.000 17.943 1.00 85.94 276 ARG A O 1
ATOM 2183 N N . TYR A 1 277 ? -17.114 -12.205 15.881 1.00 85.12 277 TYR A N 1
ATOM 2184 C CA . TYR A 1 277 ? -18.139 -13.173 15.493 1.00 85.12 277 TYR A CA 1
ATOM 2185 C C . TYR A 1 277 ? -17.503 -14.374 14.789 1.00 85.12 277 TYR A C 1
ATOM 2187 O O . TYR A 1 277 ? -16.920 -14.241 13.711 1.00 85.12 277 TYR A O 1
ATOM 2195 N N . SER A 1 278 ? -17.651 -15.553 15.389 1.00 85.50 278 SER A N 1
ATOM 2196 C CA . SER A 1 278 ? -17.250 -16.823 14.786 1.00 85.50 278 SER A CA 1
ATOM 2197 C C . SER A 1 278 ? -18.471 -17.538 14.226 1.00 85.50 278 SER A C 1
ATOM 2199 O O . SER A 1 278 ? -19.341 -17.983 14.973 1.00 85.50 278 SER A O 1
ATOM 2201 N N . GLU A 1 279 ? -18.530 -17.658 12.905 1.00 85.81 279 GLU A N 1
ATOM 2202 C CA . GLU A 1 279 ? -19.595 -18.362 12.197 1.00 85.81 279 GLU A CA 1
ATOM 2203 C C . GLU A 1 279 ? -19.056 -19.645 11.545 1.00 85.81 279 GLU A C 1
ATOM 2205 O O . GLU A 1 279 ? -17.863 -19.964 11.606 1.00 85.81 279 GLU A O 1
ATOM 2210 N N . HIS A 1 280 ? -19.936 -20.426 10.911 1.00 85.44 280 HIS A N 1
ATOM 2211 C CA . HIS A 1 280 ? -19.529 -21.687 10.288 1.00 85.44 280 HIS A CA 1
ATOM 2212 C C . HIS A 1 280 ? -18.543 -21.464 9.127 1.00 85.44 280 HIS A C 1
ATOM 2214 O O . HIS A 1 280 ? -17.514 -22.138 9.057 1.00 85.44 280 HIS A O 1
ATOM 2220 N N . ASN A 1 281 ? -18.810 -20.460 8.285 1.00 87.44 281 ASN A N 1
ATOM 2221 C CA . ASN A 1 281 ? -18.073 -20.216 7.038 1.00 87.44 281 ASN A CA 1
ATOM 2222 C C . ASN A 1 281 ? -17.206 -18.951 7.053 1.00 87.44 281 ASN A C 1
ATOM 2224 O O . ASN A 1 281 ? -16.600 -18.621 6.037 1.00 87.44 281 ASN A O 1
ATOM 2228 N N . ARG A 1 282 ? -17.170 -18.213 8.167 1.00 87.19 282 ARG A N 1
ATOM 2229 C CA . ARG A 1 282 ? -16.423 -16.956 8.266 1.00 87.19 282 ARG A CA 1
ATOM 2230 C C . ARG A 1 282 ? -16.079 -16.596 9.704 1.00 87.19 282 ARG A C 1
ATOM 2232 O O . ARG A 1 282 ? -16.727 -17.038 10.648 1.00 87.19 282 ARG A O 1
ATOM 2239 N N . GLU A 1 283 ? -15.070 -15.748 9.833 1.00 89.31 283 GLU A N 1
ATOM 2240 C CA . GLU A 1 283 ? -14.667 -15.092 11.073 1.00 89.31 283 GLU A CA 1
ATOM 2241 C C . GLU A 1 283 ? -14.720 -13.586 10.831 1.00 89.31 283 GLU A C 1
ATOM 2243 O O . GLU A 1 283 ? -14.089 -13.089 9.896 1.00 89.31 283 GLU A O 1
ATOM 2248 N N . VAL A 1 284 ? -15.483 -12.862 11.646 1.00 88.06 284 VAL A N 1
ATOM 2249 C CA . VAL A 1 284 ? -15.667 -11.416 11.496 1.00 88.06 284 VAL A CA 1
ATOM 2250 C C . VAL A 1 284 ? -15.191 -10.724 12.760 1.00 88.06 284 VAL A C 1
ATOM 2252 O O . VAL A 1 284 ? -15.695 -10.984 13.847 1.00 88.06 284 VAL A O 1
ATOM 2255 N N . ILE A 1 285 ? -14.223 -9.824 12.621 1.00 87.38 285 ILE A N 1
ATOM 2256 C CA . ILE A 1 285 ? -13.714 -9.015 13.730 1.00 87.38 285 ILE A CA 1
ATOM 2257 C C . ILE A 1 285 ? -14.160 -7.581 13.487 1.00 87.38 285 ILE A C 1
ATOM 2259 O O . ILE A 1 285 ? -13.775 -6.962 12.496 1.00 87.38 285 ILE A O 1
ATOM 2263 N N . VAL A 1 286 ? -14.978 -7.065 14.396 1.00 87.00 286 VAL A N 1
ATOM 2264 C CA . VAL A 1 286 ? -15.542 -5.719 14.329 1.00 87.00 286 VAL A CA 1
ATOM 2265 C C . VAL A 1 286 ? -14.788 -4.848 15.314 1.00 87.00 286 VAL A C 1
ATOM 2267 O O . VAL A 1 286 ? -14.614 -5.230 16.469 1.00 87.00 286 VAL A O 1
ATOM 2270 N N . LEU A 1 287 ? -14.324 -3.687 14.855 1.00 85.31 287 LEU A N 1
ATOM 2271 C CA . LEU A 1 287 ? -13.607 -2.724 15.681 1.00 85.31 287 LEU A CA 1
ATOM 2272 C C . LEU A 1 287 ? -14.265 -1.355 15.549 1.00 85.31 287 LEU A C 1
ATOM 2274 O O . LEU A 1 287 ? -14.529 -0.892 14.443 1.00 85.31 287 LEU A O 1
ATOM 2278 N N . ALA A 1 288 ? -14.460 -0.677 16.669 1.00 84.69 288 ALA A N 1
ATOM 2279 C CA . ALA A 1 288 ? -14.881 0.711 16.715 1.00 84.69 288 ALA A CA 1
ATOM 2280 C C . ALA A 1 288 ? -13.873 1.487 17.557 1.00 84.69 288 ALA A C 1
ATOM 2282 O O . ALA A 1 288 ? -13.547 1.075 18.666 1.00 84.69 288 ALA A O 1
ATOM 2283 N N . GLY A 1 289 ? -13.364 2.598 17.030 1.00 84.12 289 GLY A N 1
ATOM 2284 C CA . GLY A 1 289 ? -12.368 3.399 17.724 1.00 84.12 289 GLY A CA 1
ATOM 2285 C C . GLY A 1 289 ? -12.581 4.897 17.587 1.00 84.12 289 GLY A C 1
ATOM 2286 O O . GLY A 1 289 ? -13.118 5.397 16.598 1.00 84.12 289 GLY A O 1
ATOM 2287 N N . GLN A 1 290 ? -12.105 5.619 18.588 1.00 83.56 290 GLN A N 1
ATOM 2288 C CA . GLN A 1 290 ? -11.945 7.058 18.596 1.00 83.56 290 GLN A CA 1
ATOM 2289 C C . GLN A 1 290 ? -10.499 7.374 18.954 1.00 83.56 290 GLN A C 1
ATOM 2291 O O . GLN A 1 290 ? -10.024 7.052 20.040 1.00 83.56 290 GLN A O 1
ATOM 2296 N N . ASN A 1 291 ? -9.809 8.035 18.037 1.00 82.12 291 ASN A N 1
ATOM 2297 C CA . ASN A 1 291 ? -8.463 8.523 18.259 1.00 82.12 291 ASN A CA 1
ATOM 2298 C C . ASN A 1 291 ? -8.521 10.042 18.387 1.00 82.12 291 ASN A C 1
ATOM 2300 O O . ASN A 1 291 ? -9.299 10.688 17.690 1.00 82.12 291 ASN A O 1
ATOM 2304 N N . LEU A 1 292 ? -7.707 10.623 19.251 1.00 79.50 292 LEU A N 1
ATOM 2305 C CA . LEU A 1 292 ? -7.613 12.064 19.439 1.00 79.50 292 LEU A CA 1
ATOM 2306 C C . LEU A 1 292 ? -6.151 12.464 19.272 1.00 79.50 292 LEU A C 1
ATOM 2308 O O . LEU A 1 292 ? -5.282 11.965 19.986 1.00 79.50 292 LEU A O 1
ATOM 2312 N N . LEU A 1 293 ? -5.874 13.315 18.288 1.00 79.69 293 LEU A N 1
ATOM 2313 C CA . LEU A 1 293 ? -4.557 13.907 18.112 1.00 79.69 293 LEU A CA 1
ATOM 2314 C C . LEU A 1 293 ? -4.406 15.024 19.149 1.00 79.69 293 LEU A C 1
ATOM 2316 O O . LEU A 1 293 ? -5.038 16.069 19.029 1.00 79.69 293 LEU A O 1
ATOM 2320 N N . MET A 1 294 ? -3.596 14.757 20.169 1.00 79.69 294 MET A N 1
ATOM 2321 C CA . MET A 1 294 ? -3.393 15.622 21.334 1.00 79.69 294 MET A CA 1
ATOM 2322 C C . MET A 1 294 ? -2.297 16.655 21.097 1.00 79.69 294 MET A C 1
ATOM 2324 O O . MET A 1 294 ? -2.373 17.775 21.586 1.00 79.69 294 MET A O 1
ATOM 2328 N N . GLU A 1 295 ? -1.250 16.270 20.372 1.00 79.88 295 GLU A N 1
ATOM 2329 C CA . GLU A 1 295 ? -0.086 17.117 20.138 1.00 79.88 295 GLU A CA 1
ATOM 2330 C C . GLU A 1 295 ? 0.505 16.817 18.767 1.00 79.88 295 GLU A C 1
ATOM 2332 O O . GLU A 1 295 ? 0.593 15.651 18.371 1.00 79.88 295 GLU A O 1
ATOM 2337 N N . ALA A 1 296 ? 0.926 17.859 18.054 1.00 78.31 296 ALA A N 1
ATOM 2338 C CA . ALA A 1 296 ? 1.747 17.727 16.861 1.00 78.31 296 ALA A CA 1
ATOM 2339 C C . ALA A 1 296 ? 2.852 18.787 16.861 1.00 78.31 296 ALA A C 1
ATOM 2341 O O . ALA A 1 296 ? 2.598 19.977 17.017 1.00 78.31 296 ALA A O 1
ATOM 2342 N N . PHE A 1 297 ? 4.083 18.338 16.641 1.00 77.38 297 PHE A N 1
ATOM 2343 C CA . PHE A 1 297 ? 5.305 19.133 16.595 1.00 77.38 297 PHE A CA 1
ATOM 2344 C C . PHE A 1 297 ? 5.517 20.032 17.825 1.00 77.38 297 PHE A C 1
ATOM 2346 O O . PHE A 1 297 ? 5.908 21.187 17.674 1.00 77.38 297 PHE A O 1
ATOM 2353 N N . GLY A 1 298 ? 5.264 19.521 19.036 1.00 68.88 298 GLY A N 1
ATOM 2354 C CA . GLY A 1 298 ? 5.436 20.294 20.275 1.00 68.88 298 GLY A CA 1
ATOM 2355 C C . GLY A 1 298 ? 4.261 21.217 20.614 1.00 68.88 298 GLY A C 1
ATOM 2356 O O . GLY A 1 298 ? 4.328 21.973 21.583 1.00 68.88 298 GLY A O 1
ATOM 2357 N N . VAL A 1 299 ? 3.204 21.218 19.793 1.00 71.44 299 VAL A N 1
ATOM 2358 C CA . VAL A 1 299 ? 2.037 22.090 19.954 1.00 71.44 299 VAL A CA 1
ATOM 2359 C C . VAL A 1 299 ? 0.831 21.249 20.339 1.00 71.44 299 VAL A C 1
ATOM 2361 O O . VAL A 1 299 ? 0.427 20.356 19.590 1.00 71.44 299 VAL A O 1
ATOM 2364 N N . ALA A 1 300 ? 0.243 21.555 21.497 1.00 73.62 300 ALA A N 1
ATOM 2365 C CA . ALA A 1 300 ? -1.018 20.965 21.923 1.00 73.62 300 ALA A CA 1
ATOM 2366 C C . ALA A 1 300 ? -2.126 21.352 20.936 1.00 73.62 300 ALA A C 1
ATOM 2368 O O . ALA A 1 300 ? -2.297 22.523 20.591 1.00 73.62 300 ALA A O 1
ATOM 2369 N N . LEU A 1 301 ? -2.860 20.351 20.467 1.00 71.19 301 LEU A N 1
ATOM 2370 C CA . LEU A 1 301 ? -3.949 20.505 19.520 1.00 71.19 301 LEU A CA 1
ATOM 2371 C C . LEU A 1 301 ? -5.267 20.278 20.245 1.00 71.19 301 LEU A C 1
ATOM 2373 O O . LEU A 1 301 ? -5.439 19.275 20.933 1.00 71.19 301 LEU A O 1
ATOM 2377 N N . ASP A 1 302 ? -6.207 21.197 20.051 1.00 57.66 302 ASP A N 1
ATOM 2378 C CA . ASP A 1 302 ? -7.558 21.058 20.579 1.00 57.66 302 ASP A CA 1
ATOM 2379 C C . ASP A 1 302 ? -8.466 20.468 19.486 1.00 57.66 302 ASP A C 1
ATOM 2381 O O . ASP A 1 302 ? -8.606 21.027 18.395 1.00 57.66 302 ASP A O 1
ATOM 2385 N N . GLY A 1 303 ? -9.066 19.306 19.751 1.00 51.34 303 GLY A N 1
ATOM 2386 C CA . GLY A 1 303 ? -10.243 18.833 19.010 1.00 51.34 303 GLY A CA 1
ATOM 2387 C C . GLY A 1 303 ? -10.047 18.070 17.690 1.00 51.34 303 GLY A C 1
ATOM 2388 O O . GLY A 1 303 ? -11.050 17.780 17.033 1.00 51.34 303 GLY A O 1
ATOM 2389 N N . MET A 1 304 ? -8.836 17.667 17.281 1.00 47.66 304 MET A N 1
ATOM 2390 C CA . MET A 1 304 ? -8.694 16.770 16.116 1.00 47.66 304 MET A CA 1
ATOM 2391 C C . MET A 1 304 ? -8.943 15.306 16.496 1.00 47.66 304 MET A C 1
ATOM 2393 O O . MET A 1 304 ? -8.020 14.541 16.777 1.00 47.66 304 MET A O 1
ATOM 2397 N N . SER A 1 305 ? -10.217 14.910 16.501 1.00 47.09 305 SER A N 1
ATOM 2398 C CA . SER A 1 305 ? -10.607 13.509 16.673 1.00 47.09 305 SER A CA 1
ATOM 2399 C C . SER A 1 305 ? -10.659 12.771 15.330 1.00 47.09 305 SER A C 1
ATOM 2401 O O . SER A 1 305 ? -11.336 13.186 14.394 1.00 47.09 305 SER A O 1
ATOM 2403 N N . PHE A 1 306 ? -9.944 11.655 15.241 1.00 47.28 306 PHE A N 1
ATOM 2404 C CA . PHE A 1 306 ? -10.090 10.653 14.197 1.00 47.28 306 PHE A CA 1
ATOM 2405 C C . PHE A 1 306 ? -10.941 9.517 14.754 1.00 47.28 306 PHE A C 1
ATOM 2407 O O . PHE A 1 306 ? -10.435 8.606 15.409 1.00 47.28 306 PHE A O 1
ATOM 2414 N N . THR A 1 307 ? -12.244 9.533 14.506 1.00 42.03 307 THR A N 1
ATOM 2415 C CA . THR A 1 307 ? -13.067 8.350 14.752 1.00 42.03 307 THR A CA 1
ATOM 2416 C C . THR A 1 307 ? -12.715 7.287 13.719 1.00 42.03 307 THR A C 1
ATOM 2418 O O . THR A 1 307 ? -13.055 7.383 12.542 1.00 42.03 307 THR A O 1
ATOM 2421 N N . LYS A 1 308 ? -12.012 6.241 14.154 1.00 39.44 308 LYS A N 1
ATOM 2422 C CA . LYS A 1 308 ? -11.867 5.014 13.377 1.00 39.44 308 LYS A CA 1
ATOM 2423 C C . LYS A 1 308 ? -13.169 4.225 13.508 1.00 39.44 308 LYS A C 1
ATOM 2425 O O . LYS A 1 308 ? -13.245 3.240 14.239 1.00 39.44 308 LYS A O 1
ATOM 2430 N N . GLN A 1 309 ? -14.209 4.666 12.810 1.00 35.62 309 GLN A N 1
ATOM 2431 C CA . GLN A 1 309 ? -15.343 3.798 12.520 1.00 35.62 309 GLN A CA 1
ATOM 2432 C C . GLN A 1 309 ? -14.900 2.836 11.419 1.00 35.62 309 GLN A C 1
ATOM 2434 O O . GLN A 1 309 ? -14.804 3.197 10.250 1.00 35.62 309 GLN A O 1
ATOM 2439 N N . LEU A 1 310 ? -14.534 1.616 11.809 1.00 37.38 310 LEU A N 1
ATOM 2440 C CA . LEU A 1 310 ? -14.363 0.526 10.860 1.00 37.38 310 LEU A CA 1
ATOM 2441 C C . LEU A 1 310 ? -15.755 -0.032 10.582 1.00 37.38 310 LEU A C 1
ATOM 2443 O O . LEU A 1 310 ? -16.312 -0.783 11.376 1.00 37.38 310 LEU A O 1
ATOM 2447 N N . GLY A 1 311 ? -16.314 0.422 9.470 1.00 38.84 311 GLY A N 1
ATOM 2448 C CA . GLY A 1 311 ? -17.643 0.049 9.021 1.00 38.84 311 GLY A CA 1
ATOM 2449 C C . GLY A 1 311 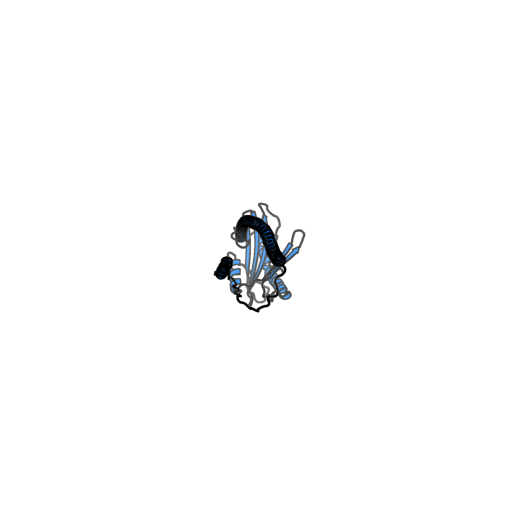? -18.260 1.172 8.216 1.00 38.84 311 GLY A C 1
ATOM 2450 O O . GLY A 1 311 ? -19.252 1.743 8.650 1.00 38.84 311 GLY A O 1
ATOM 2451 N N . VAL A 1 312 ? -17.656 1.502 7.072 1.00 27.97 312 VAL A N 1
ATOM 2452 C CA . VAL A 1 312 ? -18.410 2.108 5.978 1.00 27.97 312 VAL A CA 1
ATOM 2453 C C . VAL A 1 312 ? -17.955 1.495 4.655 1.00 27.97 312 VAL A C 1
ATOM 2455 O O . VAL A 1 312 ? -16.751 1.355 4.419 1.00 27.97 312 VAL A O 1
ATOM 2458 N N . SER A 1 313 ? -18.992 1.156 3.880 1.00 29.73 313 SER A N 1
ATOM 2459 C CA . SER A 1 313 ? -19.122 0.405 2.625 1.00 29.73 313 SER A CA 1
ATOM 2460 C C . SER A 1 313 ? -18.949 -1.105 2.725 1.00 29.73 313 SER A C 1
ATOM 2462 O O . SER A 1 313 ? -17.787 -1.559 2.814 1.00 29.73 313 SER A O 1
#

Secondary structure (DSSP, 8-state):
-PPPPPTHHHHHHHHHHHTTS-------------------------S-HHHHHHHHHHHHHHHHHHHHHHHHHHHHHHHHHHHHHHHHHHHHHHHHHHHHHHHHHHHHHHHHHHHHHHHHHHHHHHHHHHHHHHHHHHHHS-TTT---S--B----TTHHHHHHHHHHHHHHHHHHHHHHHHHTTGGG--S-EEEEEEEE-SSS-EEEEEEEE---SS-HHHHHHHHHHHHHTTPPEEEEE-TTSSS--EEEEEEEEEEEEETTTEEEEEEEEEEEEE-SS-EEEEEEEEEEEEEETTEEEEEEEEEEE----